Protein AF-0000000076602111 (afdb_homodimer)

Radius of gyration: 21.81 Å; Cα contacts (8 Å, |Δi|>4): 577; chains: 2; bounding box: 47×70×47 Å

Foldseek 3Di:
DDKDKDFDDLVCVVLAQVQLLVVLVVVCVVCVVVGPRDPTNQDSVNVVVQSPDPQKTKMFIDDVNHTFKIWIKGWDWDPPDPVDDTFIAIEIEDTTGHPVCPPVCVSVVRVVVSVVVCVVVPGPYYDYDDDPVPVVVVVVVVVVVDDDDDDDDDDDDDD/DDKDKDFDDLVCVVLAQVQLLVVLVVVCVVCVVVGPRDPTNQDSVNVVVQSPDPQKTKMFIDDVNHTFKIWIKGWDWDPPDPVDDTFIAIEIEDTTGHPVCPPVCVSVVRVVVSVVVCVVVPGPYYDYDDDPVPVVVVVVVVVVVDDDDDDDDDDDPDD

Nearest PDB structures (foldseek):
  4e0a-assembly1_B  TM=9.676E-01  e=5.147E-16  Halalkalibacterium halodurans C-125
  4f6a-assembly1_B  TM=9.603E-01  e=5.482E-16  Ha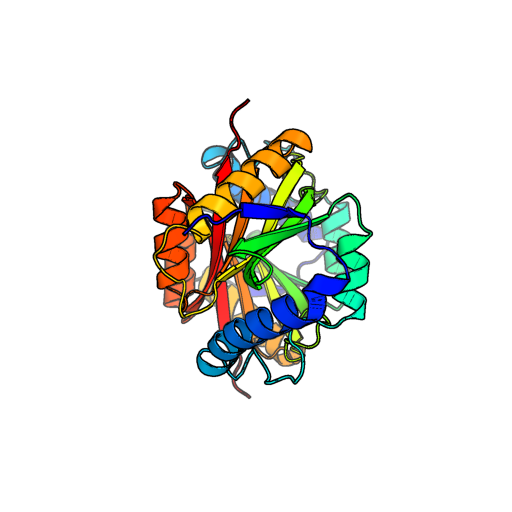lalkalibacterium halodurans C-125
  1qsm-assembly1_D  TM=8.180E-01  e=3.823E-08  Saccharomyces cerevisiae
  3mgd-assembly2_B  TM=7.256E-01  e=5.398E-09  Clostridium acetobutylicum
  8xj9-assembly1_A  TM=6.039E-01  e=3.163E-08  Arabidopsis thaliana

Sequence (318 aa):
MSITVKKAQPQDYSSISLIANEVHEKHVNALPHIFYTVKNALPKIYFEELIENPMCEILVAKEGEDVVGFAIIEIMESPPIPTYTYRKISFINNIAIKKEYSRKGIGDTLFKECTNWSKIHGASAIELNVWEFNQDAIAFYRKLGMEYASRKMYIPLADMSITVKKAQPQDYSSISLIANEVHEKHVNALPHIFYTVKNALPKIYFEELIENPMCEILVAKEGEDVVGFAIIEIMESPPIPTYTYRKISFINNIAIKKEYSRKGIGDTLFKECTNWSKIHGASAIELNVWEFNQDAIAFYRKLGMEYASRKMYIPLAD

Solvent-accessible surface area (backbone atoms only — not comparable to full-atom values): 17403 Å² total; per-residue (Å²): 135,72,75,46,77,42,76,61,51,83,85,46,45,68,53,52,34,53,48,42,36,56,56,46,49,53,47,25,71,75,37,58,88,50,24,46,91,61,96,59,64,53,47,65,70,57,52,53,49,40,71,68,31,88,57,34,46,42,39,28,32,21,53,82,89,42,67,46,28,39,33,34,37,30,64,44,64,48,70,96,44,86,50,41,45,84,41,44,29,21,38,44,79,44,74,49,58,35,75,95,54,56,92,66,55,54,68,57,53,52,50,50,51,50,49,52,52,29,54,77,70,60,25,50,27,40,35,36,72,44,52,59,86,44,54,66,58,55,52,52,42,44,72,74,62,36,41,80,49,27,34,33,34,33,38,75,45,76,132,136,71,74,47,77,41,75,61,50,82,85,46,45,68,55,51,33,54,50,41,36,56,56,46,49,54,46,24,71,74,37,59,88,50,23,44,92,62,97,60,64,51,47,66,69,58,52,52,50,40,70,69,32,88,54,34,45,42,38,28,32,21,53,82,88,42,66,46,28,38,33,35,38,31,63,44,64,47,70,95,43,87,51,42,45,84,41,44,29,22,38,45,78,43,75,47,58,34,77,95,53,57,94,65,56,54,66,59,52,53,50,51,50,52,50,51,53,30,52,76,71,62,25,50,25,41,35,35,73,44,52,58,85,43,53,66,60,54,53,52,44,43,72,73,63,36,40,80,49,28,32,34,35,34,37,75,45,76,132

Organism: NCBI:txid33932

pLDDT: mean 93.71, std 6.25, range [57.19, 98.69]

Structure (mmCIF, N/CA/C/O backbone):
data_AF-0000000076602111-model_v1
#
loop_
_entity.id
_entity.type
_entity.pdbx_description
1 polymer 'N-acetyltransferase domain-containing protein'
#
loop_
_atom_site.group_PDB
_atom_site.id
_atom_site.type_symbol
_atom_site.label_atom_id
_atom_site.label_alt_id
_atom_site.label_comp_id
_atom_site.label_asym_id
_atom_site.label_entity_id
_atom_site.label_seq_id
_atom_site.pdbx_PDB_ins_code
_atom_site.Cartn_x
_atom_site.Cartn_y
_atom_site.Cartn_z
_atom_site.occupancy
_atom_site.B_iso_or_equiv
_atom_site.auth_seq_id
_atom_site.auth_comp_id
_atom_site.auth_asym_id
_atom_site.auth_atom_id
_atom_site.pdbx_PDB_model_num
ATOM 1 N N . MET A 1 1 ? 3.936 37.719 5.441 1 65.25 1 MET A N 1
ATOM 2 C CA . MET A 1 1 ? 3.607 37 6.668 1 65.25 1 MET A CA 1
ATOM 3 C C . MET A 1 1 ? 4.484 35.75 6.828 1 65.25 1 MET A C 1
ATOM 5 O O . MET A 1 1 ? 4.863 35.125 5.836 1 65.25 1 MET A O 1
ATOM 9 N N . SER A 1 2 ? 5.137 35.625 8.039 1 88 2 SER A N 1
ATOM 10 C CA . SER A 1 2 ? 6.254 34.688 8.141 1 88 2 SER A CA 1
ATOM 11 C C . SER A 1 2 ? 5.801 33.344 8.672 1 88 2 SER A C 1
ATOM 13 O O . SER A 1 2 ? 5.191 33.25 9.742 1 88 2 SER A O 1
ATOM 15 N N . ILE A 1 3 ? 5.801 32.312 7.906 1 93.06 3 ILE A N 1
ATOM 16 C CA . ILE A 1 3 ? 5.457 30.953 8.305 1 93.06 3 ILE A CA 1
ATOM 17 C C . ILE A 1 3 ? 6.684 30.266 8.891 1 93.06 3 ILE A C 1
ATOM 19 O O . ILE A 1 3 ? 7.781 30.344 8.336 1 93.06 3 ILE A O 1
ATOM 23 N N . THR A 1 4 ? 6.488 29.703 10.109 1 95.5 4 THR A N 1
ATOM 24 C CA . THR A 1 4 ? 7.547 28.922 10.727 1 95.5 4 THR A CA 1
ATOM 25 C C . THR A 1 4 ? 7.09 27.469 10.945 1 95.5 4 THR A C 1
ATOM 27 O O . THR A 1 4 ? 5.926 27.234 11.258 1 95.5 4 THR A O 1
ATOM 30 N N . VAL A 1 5 ? 8 26.531 10.766 1 97.38 5 VAL A N 1
ATOM 31 C CA . VAL A 1 5 ? 7.691 25.125 11 1 97.38 5 VAL A CA 1
ATOM 32 C C . VAL A 1 5 ? 8.398 24.641 12.266 1 97.38 5 VAL A C 1
ATOM 34 O O . VAL A 1 5 ? 9.594 24.875 12.445 1 97.38 5 VAL A O 1
ATOM 37 N N . LYS A 1 6 ? 7.637 24.047 13.164 1 96.94 6 LYS A N 1
ATOM 38 C CA . LYS A 1 6 ? 8.148 23.547 14.438 1 96.94 6 LYS A CA 1
ATOM 39 C C . LYS A 1 6 ? 7.551 22.188 14.766 1 96.94 6 LYS A C 1
ATOM 41 O O . LYS A 1 6 ? 6.605 21.734 14.109 1 96.94 6 LYS A O 1
ATOM 46 N N . LYS A 1 7 ? 8.195 21.562 15.773 1 97.5 7 LYS A N 1
ATOM 47 C CA . LYS A 1 7 ? 7.59 20.359 16.328 1 97.5 7 LYS A CA 1
ATOM 48 C C . LYS A 1 7 ? 6.281 20.672 17.047 1 97.5 7 LYS A C 1
ATOM 50 O O . LYS A 1 7 ? 6.191 21.656 17.781 1 97.5 7 LYS A O 1
ATOM 55 N N . ALA A 1 8 ? 5.312 19.828 16.812 1 98.12 8 ALA A N 1
ATOM 56 C CA . ALA A 1 8 ? 4.023 20.047 17.469 1 98.12 8 ALA A CA 1
ATOM 57 C C . ALA A 1 8 ? 4.145 19.891 18.969 1 98.12 8 ALA A C 1
ATOM 59 O O . ALA A 1 8 ? 4.922 19.062 19.469 1 98.12 8 ALA A O 1
ATOM 60 N N . GLN A 1 9 ? 3.363 20.641 19.672 1 96.69 9 GLN A N 1
ATOM 61 C CA . GLN A 1 9 ? 3.191 20.547 21.125 1 96.69 9 GLN A CA 1
ATOM 62 C C . GLN A 1 9 ? 1.77 20.109 21.484 1 96.69 9 GLN A C 1
ATOM 64 O O . GLN A 1 9 ? 0.857 20.234 20.656 1 96.69 9 GLN A O 1
ATOM 69 N N . PRO A 1 10 ? 1.608 19.609 22.688 1 96.62 10 PRO A N 1
ATOM 70 C CA . PRO A 1 10 ? 0.275 19.156 23.078 1 96.62 10 PRO A CA 1
ATOM 71 C C . PRO A 1 10 ? -0.8 20.219 22.891 1 96.62 10 PRO A C 1
ATOM 73 O O . PRO A 1 10 ? -1.937 19.906 22.531 1 96.62 10 PRO A O 1
ATOM 76 N N . GLN A 1 11 ? -0.454 21.422 23 1 96.19 11 GLN A N 1
ATOM 77 C CA . GLN A 1 11 ? -1.425 22.5 22.922 1 96.19 11 GLN A CA 1
ATOM 78 C C . GLN A 1 11 ? -1.854 22.75 21.469 1 96.19 11 GLN A C 1
ATOM 80 O O . GLN A 1 11 ? -2.828 23.469 21.234 1 96.19 11 GLN A O 1
ATOM 85 N N . ASP A 1 12 ? -1.138 22.188 20.562 1 97.56 12 ASP A N 1
ATOM 86 C CA . ASP A 1 12 ? -1.456 22.391 19.141 1 97.56 12 ASP A CA 1
ATOM 87 C C . ASP A 1 12 ? -2.562 21.438 18.688 1 97.56 12 ASP A C 1
ATOM 89 O O . ASP A 1 12 ? -3.064 21.547 17.578 1 97.56 12 ASP A O 1
ATOM 93 N N . TYR A 1 13 ? -3 20.531 19.516 1 97.69 13 TYR A N 1
ATOM 94 C CA . TYR A 1 13 ? -3.865 19.422 19.141 1 97.69 13 TYR A CA 1
ATOM 95 C C . TYR A 1 13 ? -5.172 19.938 18.531 1 97.69 13 TYR A C 1
ATOM 97 O O . TYR A 1 13 ? -5.59 19.469 17.469 1 97.69 13 TYR A O 1
ATOM 105 N N . SER A 1 14 ? -5.77 20.812 19.188 1 97.19 14 SER A N 1
ATOM 106 C CA . SER A 1 14 ? -7.082 21.266 18.75 1 97.19 14 SER A CA 1
ATOM 107 C C . SER A 1 14 ? -7.027 21.797 17.312 1 97.19 14 SER A C 1
ATOM 109 O O . SER A 1 14 ? -7.898 21.484 16.5 1 97.19 14 SER A O 1
ATOM 111 N N . SER A 1 15 ? -6.031 22.594 17.016 1 96.94 15 SER A N 1
ATOM 112 C CA . SER A 1 15 ? -5.875 23.156 15.68 1 96.94 15 SER A CA 1
ATOM 113 C C . SER A 1 15 ? -5.547 22.062 14.664 1 96.94 15 SER A C 1
ATOM 115 O O . SER A 1 15 ? -6.094 22.047 13.562 1 96.94 15 SER A O 1
ATOM 117 N N . ILE A 1 16 ? -4.688 21.156 15.039 1 97.44 16 ILE A N 1
ATOM 118 C CA . ILE A 1 16 ? -4.297 20.062 14.156 1 97.44 16 ILE A CA 1
ATOM 119 C C . ILE A 1 16 ? -5.512 19.188 13.852 1 97.44 16 ILE A C 1
ATOM 121 O O . ILE A 1 16 ? -5.734 18.797 12.695 1 97.44 16 ILE A O 1
ATOM 125 N N . SER A 1 17 ? -6.246 18.906 14.898 1 96.38 17 SER A N 1
ATOM 126 C CA . SER A 1 17 ? -7.43 18.062 14.758 1 96.38 17 SER A CA 1
ATOM 127 C C . SER A 1 17 ? -8.438 18.688 13.797 1 96.38 17 SER A C 1
ATOM 129 O O . SER A 1 17 ? -9.062 17.984 13 1 96.38 17 SER A O 1
ATOM 131 N N . LEU A 1 18 ? -8.617 19.953 13.867 1 95.38 18 LEU A N 1
ATOM 132 C CA . LEU A 1 18 ? -9.531 20.656 12.984 1 95.38 18 LEU A CA 1
ATOM 133 C C . LEU A 1 18 ? -9.102 20.516 11.523 1 95.38 18 LEU A C 1
ATOM 135 O O . LEU A 1 18 ? -9.922 20.25 10.648 1 95.38 18 LEU A O 1
ATOM 139 N N . ILE A 1 19 ? -7.855 20.703 11.289 1 96.12 19 ILE A N 1
ATOM 140 C CA . ILE A 1 19 ? -7.328 20.594 9.938 1 96.12 19 ILE A CA 1
ATOM 141 C C . ILE A 1 19 ? -7.461 19.156 9.445 1 96.12 19 ILE A C 1
ATOM 143 O O . ILE A 1 19 ? -7.84 18.906 8.305 1 96.12 19 ILE A O 1
ATOM 147 N N . ALA A 1 20 ? -7.141 18.188 10.32 1 95.38 20 ALA A N 1
ATOM 148 C CA . ALA A 1 20 ? -7.262 16.781 9.992 1 95.38 20 ALA A CA 1
ATOM 149 C C . ALA A 1 20 ? -8.688 16.422 9.594 1 95.38 20 ALA A C 1
ATOM 151 O O . ALA A 1 20 ? -8.906 15.656 8.648 1 95.38 20 ALA A O 1
ATOM 152 N N . ASN A 1 21 ? -9.617 16.984 10.297 1 94.62 21 ASN A N 1
ATOM 153 C CA . ASN A 1 21 ? -11.023 16.75 9.984 1 94.62 21 ASN A CA 1
ATOM 154 C C . ASN A 1 21 ? -11.398 17.297 8.609 1 94.62 21 ASN A C 1
ATOM 156 O O . ASN A 1 21 ? -12.188 16.688 7.887 1 94.62 21 ASN A O 1
ATOM 160 N N . GLU A 1 22 ? -10.859 18.406 8.297 1 92.25 22 GLU A N 1
ATOM 161 C CA . GLU A 1 22 ? -11.117 18.984 6.984 1 92.25 22 GLU A CA 1
ATOM 162 C C . GLU A 1 22 ? -10.633 18.062 5.867 1 92.25 22 GLU A C 1
ATOM 164 O O . GLU A 1 22 ? -11.336 17.844 4.883 1 92.25 22 GLU A O 1
ATOM 169 N N . VAL A 1 23 ? -9.461 17.516 6.016 1 90.94 23 VAL A N 1
ATOM 170 C CA . VAL A 1 23 ? -8.875 16.609 5.027 1 90.94 23 VAL A CA 1
ATOM 171 C C . VAL A 1 23 ? -9.703 15.336 4.938 1 90.94 23 VAL A C 1
ATOM 173 O O . VAL A 1 23 ? -9.984 14.852 3.84 1 90.94 23 VAL A O 1
ATOM 176 N N . HIS A 1 24 ? -10.062 14.844 6.09 1 92.75 24 HIS A N 1
ATOM 177 C CA . HIS A 1 24 ? -10.828 13.609 6.141 1 92.75 24 HIS A CA 1
ATOM 178 C C . HIS A 1 24 ? -12.172 13.758 5.438 1 92.75 24 HIS A C 1
ATOM 180 O O . HIS A 1 24 ? -12.641 12.828 4.777 1 92.75 24 HIS A O 1
ATOM 186 N N . GLU A 1 25 ? -12.742 14.883 5.582 1 91.88 25 GLU A N 1
ATOM 187 C CA . GLU A 1 25 ? -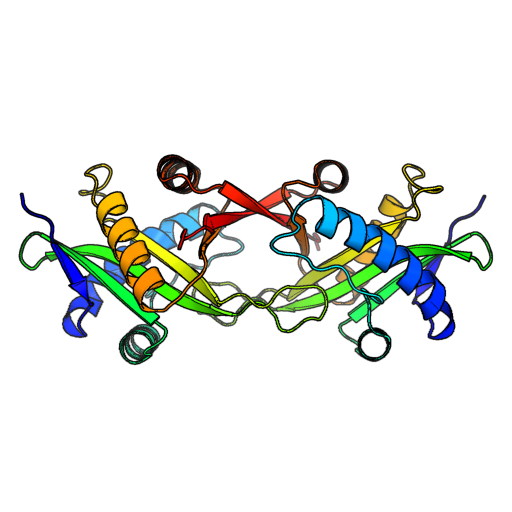14.023 15.141 4.918 1 91.88 25 GLU A CA 1
ATOM 188 C C . GLU A 1 25 ? -13.898 15 3.404 1 91.88 25 GLU A C 1
ATOM 190 O O . GLU A 1 25 ? -14.82 14.523 2.742 1 91.88 25 GLU A O 1
ATOM 195 N N . LYS A 1 26 ? -12.836 15.383 2.879 1 90.75 26 LYS A N 1
ATOM 196 C CA . LYS A 1 26 ? -12.594 15.219 1.448 1 90.75 26 LYS A CA 1
ATOM 197 C C . LYS A 1 26 ? -12.562 13.742 1.061 1 90.75 26 LYS A C 1
ATOM 199 O O . LYS A 1 26 ? -13.078 13.359 0.008 1 90.75 26 LYS A O 1
ATOM 204 N N . HIS A 1 27 ? -11.953 12.945 1.886 1 91.25 27 HIS A N 1
ATOM 205 C CA . HIS A 1 27 ? -11.898 11.508 1.652 1 91.25 27 HIS A CA 1
ATOM 206 C C . HIS A 1 27 ? -13.289 10.883 1.713 1 91.25 27 HIS A C 1
ATOM 208 O O . HIS A 1 27 ? -13.648 10.078 0.856 1 91.25 27 HIS A O 1
ATOM 214 N N . VAL A 1 28 ? -14.047 11.297 2.701 1 90.94 28 VAL A N 1
ATOM 215 C CA . VAL A 1 28 ? -15.398 10.781 2.881 1 90.94 28 VAL A CA 1
ATOM 216 C C . VAL A 1 28 ? -16.25 11.125 1.658 1 90.94 28 VAL A C 1
ATOM 218 O O . VAL A 1 28 ? -16.984 10.273 1.15 1 90.94 28 VAL A O 1
ATOM 221 N N . ASN A 1 29 ? -16.109 12.344 1.239 1 92.12 29 ASN A N 1
ATOM 222 C CA . ASN A 1 29 ? -16.891 12.789 0.091 1 92.12 29 ASN A CA 1
ATOM 223 C C . ASN A 1 29 ? -16.5 12.031 -1.176 1 92.12 29 ASN A C 1
ATOM 225 O O . ASN A 1 29 ? -17.375 11.695 -1.986 1 92.12 29 ASN A O 1
ATOM 229 N N . ALA A 1 30 ? -15.328 11.727 -1.339 1 90.19 30 ALA A N 1
ATOM 230 C CA . ALA A 1 30 ? -14.836 11.086 -2.551 1 90.19 30 ALA A CA 1
ATOM 231 C C . ALA A 1 30 ? -15.109 9.578 -2.521 1 90.19 30 ALA A C 1
ATOM 233 O O . ALA A 1 30 ? -15.43 8.984 -3.549 1 90.19 30 ALA A O 1
ATOM 234 N N . LEU A 1 31 ? -14.922 8.945 -1.337 1 88.62 31 LEU A N 1
ATOM 235 C CA . LEU A 1 31 ? -15.047 7.5 -1.189 1 88.62 31 LEU A CA 1
ATOM 236 C C . LEU A 1 31 ? -15.867 7.145 0.044 1 88.62 31 LEU A C 1
ATOM 238 O O . LEU A 1 31 ? -15.352 6.543 0.988 1 88.62 31 LEU A O 1
ATOM 242 N N . PRO A 1 32 ? -17.109 7.336 -0.027 1 86.38 32 PRO A N 1
ATOM 243 C CA . PRO A 1 32 ? -17.969 7.148 1.153 1 86.38 32 PRO A CA 1
ATOM 244 C C . PRO A 1 32 ? -18.094 5.684 1.561 1 86.38 32 PRO A C 1
ATOM 246 O O . PRO A 1 32 ? -18.484 5.387 2.693 1 86.38 32 PRO A O 1
ATOM 249 N N . HIS A 1 33 ? -17.75 4.77 0.697 1 83.12 33 HIS A N 1
ATOM 250 C CA . HIS A 1 33 ? -17.859 3.355 1.036 1 83.12 33 HIS A CA 1
ATOM 251 C C . HIS A 1 33 ? -16.625 2.871 1.773 1 83.12 33 HIS A C 1
ATOM 253 O O . HIS A 1 33 ? -16.609 1.774 2.34 1 83.12 33 HIS A O 1
ATOM 259 N N . ILE A 1 34 ? -15.633 3.682 1.776 1 83.88 34 ILE A N 1
ATOM 260 C CA . ILE A 1 34 ? -14.375 3.328 2.428 1 83.88 34 ILE A CA 1
ATOM 261 C C . ILE A 1 34 ? -14.211 4.148 3.703 1 83.88 34 ILE A C 1
ATOM 263 O O . ILE A 1 34 ? -13.766 3.629 4.73 1 83.88 34 ILE A O 1
ATOM 267 N N . PHE A 1 35 ? -14.547 5.461 3.572 1 86.56 35 PHE A N 1
ATOM 268 C CA . PHE A 1 35 ? -14.328 6.387 4.676 1 86.56 35 PHE A CA 1
ATOM 269 C C . PHE A 1 35 ? -15.656 6.789 5.312 1 86.56 35 PHE A C 1
ATOM 271 O O . PHE A 1 35 ? -16.625 7.102 4.613 1 86.56 35 PHE A O 1
ATOM 278 N N . TYR A 1 36 ? -15.633 6.816 6.641 1 85.44 36 TYR A N 1
ATOM 279 C CA . TYR A 1 36 ? -16.828 7.215 7.383 1 85.44 36 TYR A CA 1
ATOM 280 C C . TYR A 1 36 ? -16.625 8.562 8.062 1 85.44 36 TYR A C 1
ATOM 282 O O . TYR A 1 36 ? -15.508 8.883 8.484 1 85.44 36 TYR A O 1
ATOM 290 N N . THR A 1 37 ? -17.734 9.25 8.078 1 86.44 37 THR A N 1
ATOM 291 C CA . THR A 1 37 ? -17.688 10.516 8.82 1 86.44 37 THR A CA 1
ATOM 292 C C . THR A 1 37 ? -17.453 10.266 10.305 1 86.44 37 THR A C 1
ATOM 294 O O . THR A 1 37 ? -18.094 9.391 10.898 1 86.44 37 THR A O 1
ATOM 297 N N . VAL A 1 38 ? -16.516 10.953 10.773 1 87.94 38 VAL A N 1
ATOM 298 C CA . VAL A 1 38 ? -16.219 10.852 12.203 1 87.94 38 VAL A CA 1
ATOM 299 C C . VAL A 1 38 ? -16.125 12.25 12.812 1 87.94 38 VAL A C 1
ATOM 301 O O . VAL A 1 38 ? -15.922 13.227 12.094 1 87.94 38 VAL A O 1
ATOM 304 N N . LYS A 1 39 ? -16.297 12.242 14.117 1 87.56 39 LYS A N 1
ATOM 305 C CA . LYS A 1 39 ? -16.172 13.508 14.828 1 87.56 39 LYS A CA 1
ATOM 306 C C . LYS A 1 39 ? -14.727 13.969 14.883 1 87.56 39 LYS A C 1
ATOM 308 O O . LYS A 1 39 ? -14.438 15.164 14.781 1 87.56 39 LYS A O 1
ATOM 313 N N . ASN A 1 40 ? -13.883 12.977 15 1 91.56 40 ASN A N 1
ATOM 314 C CA . ASN A 1 40 ? -12.461 13.258 15.141 1 91.56 40 ASN A CA 1
ATOM 315 C C . ASN A 1 40 ? -11.617 12.32 14.273 1 91.56 40 ASN A C 1
ATOM 317 O O . ASN A 1 40 ? -11.492 11.133 14.586 1 91.56 40 ASN A O 1
ATOM 321 N N . ALA A 1 41 ? -10.977 12.922 13.273 1 91.75 41 ALA A N 1
ATOM 322 C CA . ALA A 1 41 ? -10.188 12.141 12.336 1 91.75 41 ALA A CA 1
ATOM 323 C C . ALA A 1 41 ? -8.805 11.828 12.906 1 91.75 41 ALA A C 1
ATOM 325 O O . ALA A 1 41 ? -8.094 10.961 12.398 1 91.75 41 ALA A O 1
ATOM 326 N N . LEU A 1 42 ? -8.453 12.539 13.953 1 93.94 42 LEU A N 1
ATOM 327 C CA . LEU A 1 42 ? -7.207 12.336 14.68 1 93.94 42 LEU A CA 1
ATOM 328 C C . LEU A 1 42 ? -7.453 12.266 16.188 1 93.94 42 LEU A C 1
ATOM 330 O O . LEU A 1 42 ? -7.309 13.266 16.891 1 93.94 42 LEU A O 1
ATOM 334 N N . PRO A 1 43 ? -7.77 11.102 16.625 1 94.12 43 PRO A N 1
ATOM 335 C CA . PRO A 1 43 ? -8.062 10.969 18.047 1 94.12 43 PRO A CA 1
ATOM 336 C C . PRO A 1 43 ? -6.926 11.477 18.938 1 94.12 43 PRO A C 1
ATOM 338 O O . PRO A 1 43 ? -5.754 11.281 18.609 1 94.12 43 PRO A O 1
ATOM 341 N N . LYS A 1 44 ? -7.324 12.078 20.062 1 95 44 LYS A N 1
ATOM 342 C CA . LYS A 1 44 ? -6.352 12.703 20.953 1 95 44 LYS A CA 1
ATOM 343 C C . LYS A 1 44 ? -5.332 11.68 21.453 1 95 44 LYS A C 1
ATOM 345 O O . LYS A 1 44 ? -4.137 11.977 21.531 1 95 44 LYS A O 1
ATOM 350 N N . ILE A 1 45 ? -5.797 10.516 21.781 1 93.88 45 ILE A N 1
ATOM 351 C CA . ILE A 1 45 ? -4.91 9.477 22.297 1 93.88 45 ILE A CA 1
ATOM 352 C C . ILE A 1 45 ? -3.852 9.133 21.25 1 93.88 45 ILE A C 1
ATOM 354 O O . ILE A 1 45 ? -2.678 8.953 21.578 1 93.88 45 ILE A O 1
ATOM 358 N N . TYR A 1 46 ? -4.27 9.078 20.031 1 93.69 46 TYR A N 1
ATOM 359 C CA . TYR A 1 46 ? -3.338 8.797 18.953 1 93.69 46 TYR A CA 1
ATOM 360 C C . TYR A 1 46 ? -2.338 9.93 18.766 1 93.69 46 TYR A C 1
ATOM 362 O O . TYR A 1 46 ? -1.136 9.695 18.641 1 93.69 46 TYR A O 1
ATOM 370 N N . PHE A 1 47 ? -2.805 11.117 18.844 1 96.19 47 PHE A N 1
ATOM 371 C CA . PHE A 1 47 ? -1.954 12.305 18.766 1 96.19 47 PHE A CA 1
ATOM 372 C C . PHE A 1 47 ? -0.884 12.258 19.859 1 96.19 47 PHE A C 1
ATOM 374 O O . PHE A 1 47 ? 0.295 12.492 19.578 1 96.19 47 PHE A O 1
ATOM 381 N N . GLU A 1 48 ? -1.276 11.961 20.984 1 96.56 48 GLU A N 1
ATOM 382 C CA . GLU A 1 48 ? -0.359 11.906 22.125 1 96.56 48 GLU A CA 1
ATOM 383 C C . GLU A 1 48 ? 0.675 10.797 21.938 1 96.56 48 GLU A C 1
ATOM 385 O O . GLU A 1 48 ? 1.846 10.977 22.297 1 96.56 48 GLU A O 1
ATOM 390 N N . GLU A 1 49 ? 0.249 9.719 21.438 1 95.44 49 GLU A N 1
ATOM 391 C CA . GLU A 1 49 ? 1.176 8.625 21.141 1 95.44 49 GLU A CA 1
ATOM 392 C C . GLU A 1 49 ? 2.227 9.055 20.125 1 95.44 49 GLU A C 1
ATOM 394 O O . GLU A 1 49 ? 3.404 8.719 20.25 1 95.44 49 GLU A O 1
ATOM 399 N N . LEU A 1 50 ? 1.762 9.75 19.141 1 96.19 50 LEU A N 1
ATOM 400 C CA . LEU A 1 50 ? 2.666 10.203 18.094 1 96.19 50 LEU A CA 1
ATOM 401 C C . LEU A 1 50 ? 3.709 11.164 18.656 1 96.19 50 LEU A C 1
ATOM 403 O O . LEU A 1 50 ? 4.895 11.062 18.328 1 96.19 50 LEU A O 1
ATOM 407 N N . ILE A 1 51 ? 3.289 12.039 19.484 1 96.06 51 ILE A N 1
ATOM 408 C CA . ILE A 1 51 ? 4.168 13.062 20.047 1 96.06 51 ILE A CA 1
ATOM 409 C C . ILE A 1 51 ? 5.234 12.398 20.906 1 96.06 51 ILE A C 1
ATOM 411 O O . ILE A 1 51 ? 6.375 12.867 20.969 1 96.06 51 ILE A O 1
ATOM 415 N N . GLU A 1 52 ? 4.91 11.32 21.516 1 95.81 52 GLU A N 1
ATOM 416 C CA . GLU A 1 52 ? 5.801 10.656 22.469 1 95.81 52 GLU A CA 1
ATOM 417 C C . GLU A 1 52 ? 6.691 9.633 21.766 1 95.81 52 GLU A C 1
ATOM 419 O O . GLU A 1 52 ? 7.664 9.141 22.344 1 95.81 52 GLU A O 1
ATOM 424 N N . ASN A 1 53 ? 6.383 9.273 20.609 1 96.56 53 ASN A N 1
ATOM 425 C CA . ASN A 1 53 ? 7.121 8.266 19.859 1 96.56 53 ASN A CA 1
ATOM 426 C C . ASN A 1 53 ? 8.344 8.867 19.172 1 96.56 53 ASN A C 1
ATOM 428 O O . ASN A 1 53 ? 8.203 9.68 18.266 1 96.56 53 ASN A O 1
ATOM 432 N N . PRO A 1 54 ? 9.477 8.461 19.516 1 95.94 54 PRO A N 1
ATOM 433 C CA . PRO A 1 54 ? 10.688 9.055 18.922 1 95.94 54 PRO A CA 1
ATOM 434 C C . PRO A 1 54 ? 10.836 8.719 17.453 1 95.94 54 PRO A C 1
ATOM 436 O O . PRO A 1 54 ? 11.656 9.328 16.75 1 95.94 54 PRO A O 1
ATOM 439 N N . MET A 1 55 ? 10.07 7.797 16.938 1 97 55 MET A N 1
ATOM 440 C CA . MET A 1 55 ? 10.156 7.406 15.531 1 97 55 MET A CA 1
ATOM 441 C C . MET A 1 55 ? 9.094 8.125 14.703 1 97 55 MET A C 1
ATOM 443 O O . MET A 1 55 ? 8.898 7.809 13.523 1 97 55 MET A O 1
ATOM 447 N N . CYS A 1 56 ? 8.422 8.992 15.375 1 98 56 CYS A N 1
ATOM 448 C CA . CYS A 1 56 ? 7.41 9.82 14.734 1 98 56 CYS A CA 1
ATOM 449 C C . CYS A 1 56 ? 7.641 11.297 15.023 1 98 56 CYS A C 1
ATOM 451 O O . CYS A 1 56 ? 8.312 11.641 16 1 98 56 CYS A O 1
ATOM 453 N N . GLU A 1 57 ? 7.133 12.102 14.164 1 98.25 57 GLU A N 1
ATOM 454 C CA . GLU A 1 57 ? 7.152 13.547 14.383 1 98.25 57 GLU A CA 1
ATOM 455 C C . GLU A 1 57 ? 5.918 14.211 13.781 1 98.25 57 GLU A C 1
ATOM 457 O O . GLU A 1 57 ? 5.473 13.844 12.695 1 98.25 57 GLU A O 1
ATOM 462 N N . ILE A 1 58 ? 5.352 15.055 14.508 1 98.69 58 ILE A N 1
ATOM 463 C CA . ILE A 1 58 ? 4.352 15.969 13.977 1 98.69 58 ILE A CA 1
ATOM 464 C C . ILE A 1 58 ? 4.949 17.359 13.828 1 98.69 58 ILE A C 1
ATOM 466 O O . ILE A 1 58 ? 5.352 17.984 14.82 1 98.69 58 ILE A O 1
ATOM 470 N N . LEU A 1 59 ? 5.004 17.812 12.594 1 98.62 59 LEU A N 1
ATOM 471 C CA . LEU A 1 59 ? 5.461 19.156 12.297 1 98.62 59 LEU A CA 1
ATOM 472 C C . LEU A 1 59 ? 4.281 20.094 12.047 1 98.62 59 LEU A C 1
ATOM 474 O O . LEU A 1 59 ? 3.332 19.734 11.352 1 98.62 59 LEU A O 1
ATOM 478 N N . VAL A 1 60 ? 4.352 21.281 12.633 1 98.56 60 VAL A N 1
ATOM 479 C CA . VAL A 1 60 ? 3.277 22.25 12.438 1 98.56 60 VAL A CA 1
ATOM 480 C C . VAL A 1 60 ? 3.836 23.516 11.789 1 98.56 60 VAL A C 1
ATOM 482 O O . VAL A 1 60 ? 4.941 23.953 12.125 1 98.56 60 VAL A O 1
ATOM 485 N N . ALA A 1 61 ? 3.154 23.984 10.781 1 98.19 61 ALA A N 1
ATOM 486 C CA . ALA A 1 61 ? 3.377 25.312 10.227 1 98.19 61 ALA A CA 1
ATOM 487 C C . ALA A 1 61 ? 2.527 26.359 10.945 1 98.19 61 ALA A C 1
ATOM 489 O O . ALA A 1 61 ? 1.31 26.188 11.07 1 98.19 61 ALA A O 1
ATOM 490 N N . LYS A 1 62 ? 3.184 27.422 11.391 1 97.25 62 LYS A N 1
ATOM 491 C CA . LYS A 1 62 ? 2.473 28.422 12.18 1 97.25 62 LYS A CA 1
ATOM 492 C C . LYS A 1 62 ? 2.633 29.812 11.578 1 97.25 62 LYS A C 1
ATOM 494 O O . LYS A 1 62 ? 3.713 30.172 11.109 1 97.25 62 LYS A O 1
ATOM 499 N N . GLU A 1 63 ? 1.575 30.5 11.492 1 95.31 63 GLU A N 1
ATOM 500 C CA . GLU A 1 63 ? 1.559 31.953 11.344 1 95.31 63 GLU A CA 1
ATOM 501 C C . GLU A 1 63 ? 1.257 32.656 12.664 1 95.31 63 GLU A C 1
ATOM 503 O O . GLU A 1 63 ? 0.106 32.688 13.109 1 95.31 63 GLU A O 1
ATOM 508 N N . GLY A 1 64 ? 2.316 33.219 13.266 1 91.62 64 GLY A N 1
ATOM 509 C CA . GLY A 1 64 ? 2.143 33.625 14.656 1 91.62 64 GLY A CA 1
ATOM 510 C C . GLY A 1 64 ? 1.886 32.438 15.57 1 91.62 64 GLY A C 1
ATOM 511 O O . GLY A 1 64 ? 2.686 31.484 15.625 1 91.62 64 GLY A O 1
ATOM 512 N N . GLU A 1 65 ? 0.797 32.406 16.234 1 91.5 65 GLU A N 1
ATOM 513 C CA . GLU A 1 65 ? 0.462 31.312 17.141 1 91.5 65 GLU A CA 1
ATOM 514 C C . GLU A 1 65 ? -0.524 30.344 16.484 1 91.5 65 GLU A C 1
ATOM 516 O O . GLU A 1 65 ? -0.788 29.266 17.031 1 91.5 65 GLU A O 1
ATOM 521 N N . ASP A 1 66 ? -0.894 30.656 15.297 1 94.31 66 ASP A N 1
ATOM 522 C CA . ASP A 1 66 ? -1.935 29.875 14.648 1 94.31 66 ASP A CA 1
ATOM 523 C C . ASP A 1 66 ? -1.328 28.75 13.812 1 94.31 66 ASP A C 1
ATOM 525 O O . ASP A 1 66 ? -0.442 28.984 12.992 1 94.31 66 ASP A O 1
ATOM 529 N N . VAL A 1 67 ? -1.806 27.578 14.109 1 97.44 67 VAL A N 1
ATOM 530 C CA . VAL A 1 67 ? -1.418 26.453 13.266 1 97.44 67 VAL A CA 1
ATOM 531 C C . VAL A 1 67 ? -2.18 26.5 11.945 1 97.44 67 VAL A C 1
ATOM 533 O O . VAL A 1 67 ? -3.412 26.5 11.93 1 97.44 67 VAL A O 1
ATOM 536 N N . VAL A 1 68 ? -1.456 26.531 10.82 1 97.25 68 VAL A N 1
ATOM 537 C CA . VAL A 1 68 ? -2.111 26.688 9.523 1 97.25 68 VAL A CA 1
ATOM 538 C C . VAL A 1 68 ? -1.859 25.453 8.664 1 97.25 68 VAL A C 1
ATOM 540 O O . VAL A 1 68 ? -2.375 25.344 7.551 1 97.25 68 VAL A O 1
ATOM 543 N N . GLY A 1 69 ? -1.078 24.516 9.109 1 98.06 69 GLY A N 1
ATOM 544 C CA . GLY A 1 69 ? -0.785 23.25 8.461 1 98.06 69 GLY A CA 1
ATOM 545 C C . GLY A 1 69 ? 0.032 22.312 9.328 1 98.06 69 GLY A C 1
ATOM 546 O O . GLY A 1 69 ? 0.568 22.719 10.359 1 98.06 69 GLY A O 1
ATOM 547 N N . PHE A 1 70 ? 0.046 21.047 8.922 1 98.5 70 PHE A N 1
ATOM 548 C CA . PHE A 1 70 ? 0.849 20.094 9.672 1 98.5 70 PHE A CA 1
ATOM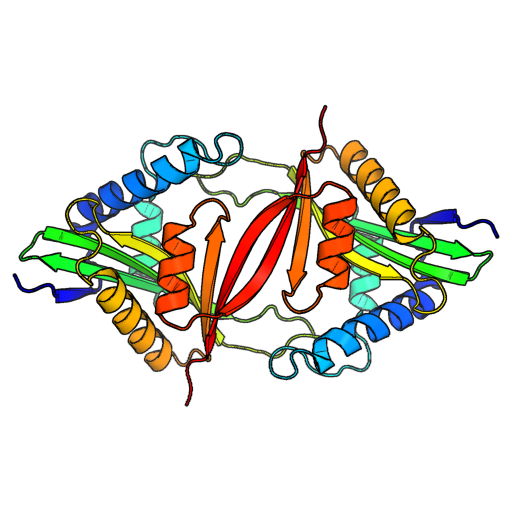 549 C C . PHE A 1 70 ? 1.248 18.906 8.797 1 98.5 70 PHE A C 1
ATOM 551 O O . PHE A 1 70 ? 0.722 18.734 7.695 1 98.5 70 PHE A O 1
ATOM 558 N N . ALA A 1 71 ? 2.232 18.188 9.234 1 98.56 71 ALA A N 1
ATOM 559 C CA . ALA A 1 71 ? 2.666 16.938 8.641 1 98.56 71 ALA A CA 1
ATOM 560 C C . ALA A 1 71 ? 2.955 15.883 9.719 1 98.56 71 ALA A C 1
ATOM 562 O O . ALA A 1 71 ? 3.5 16.203 10.773 1 98.56 71 ALA A O 1
ATOM 563 N N . ILE A 1 72 ? 2.52 14.711 9.461 1 98.44 72 ILE A N 1
ATOM 564 C CA . ILE A 1 72 ? 2.852 13.578 10.312 1 98.44 72 ILE A CA 1
ATOM 565 C C . ILE A 1 72 ? 3.773 12.617 9.562 1 98.44 72 ILE A C 1
ATOM 567 O O . ILE A 1 72 ? 3.441 12.164 8.469 1 98.44 72 ILE A O 1
ATOM 571 N N . ILE A 1 73 ? 4.883 12.367 10.172 1 98.56 73 ILE A N 1
ATOM 572 C CA . ILE A 1 73 ? 5.898 11.547 9.516 1 98.56 73 ILE A CA 1
ATOM 573 C C . ILE A 1 73 ? 6.438 10.516 10.508 1 98.56 73 ILE A C 1
ATOM 575 O O . ILE A 1 73 ? 6.508 10.781 11.711 1 98.56 73 ILE A O 1
ATOM 579 N N . GLU A 1 74 ? 6.75 9.375 10.023 1 98.38 74 GLU A N 1
ATOM 580 C CA . GLU A 1 74 ? 7.281 8.312 10.867 1 98.38 74 GLU A CA 1
ATOM 581 C C . GLU A 1 74 ? 8.359 7.512 10.141 1 98.38 74 GLU A C 1
ATOM 583 O O . GLU A 1 74 ? 8.398 7.484 8.914 1 98.38 74 GLU A O 1
ATOM 588 N N . ILE A 1 75 ? 9.25 6.922 10.922 1 98.06 75 ILE A N 1
ATOM 589 C CA . ILE A 1 75 ? 10.258 6.016 10.383 1 98.06 75 ILE A CA 1
ATOM 590 C C . ILE A 1 75 ? 9.695 4.598 10.32 1 98.06 75 ILE A C 1
ATOM 592 O O . ILE A 1 75 ? 9.062 4.129 11.266 1 98.06 75 ILE A O 1
ATOM 596 N N . MET A 1 76 ? 9.898 4.004 9.172 1 95.56 76 MET A N 1
ATOM 597 C CA . MET A 1 76 ? 9.5 2.615 8.969 1 95.56 76 MET A CA 1
ATOM 598 C C . MET A 1 76 ? 10.641 1.798 8.375 1 95.56 76 MET A C 1
ATOM 600 O O . MET A 1 76 ? 11.609 2.359 7.859 1 95.56 76 MET A O 1
ATOM 604 N N . GLU A 1 77 ? 10.508 0.556 8.547 1 91.62 77 GLU A N 1
ATOM 605 C CA . GLU A 1 77 ? 11.453 -0.375 7.934 1 91.62 77 GLU A CA 1
ATOM 606 C C . GLU A 1 77 ? 10.766 -1.251 6.887 1 91.62 77 GLU A C 1
ATOM 608 O O . GLU A 1 77 ? 9.562 -1.499 6.973 1 91.62 77 GLU A O 1
ATOM 613 N N . SER A 1 78 ? 11.57 -1.574 5.875 1 85.88 78 SER A N 1
ATOM 614 C CA . SER A 1 78 ? 11.039 -2.525 4.902 1 85.88 78 SER A CA 1
ATOM 615 C C . SER A 1 78 ? 10.656 -3.842 5.566 1 85.88 78 SER A C 1
ATOM 617 O O . SER A 1 78 ? 11.219 -4.207 6.602 1 85.88 78 SER A O 1
ATOM 619 N N . PRO A 1 79 ? 9.547 -4.527 4.941 1 79.88 79 PRO A N 1
ATOM 620 C CA . PRO A 1 79 ? 9.203 -5.832 5.52 1 79.88 79 PRO A CA 1
ATOM 621 C C . PRO A 1 79 ? 10.391 -6.785 5.559 1 79.88 79 PRO A C 1
ATOM 623 O O . PRO A 1 79 ? 11.219 -6.793 4.641 1 79.88 79 PRO A O 1
ATOM 626 N N . PRO A 1 80 ? 10.406 -7.516 6.609 1 79 80 PRO A N 1
ATOM 627 C CA . PRO A 1 80 ? 11.523 -8.453 6.754 1 79 80 PRO A CA 1
ATOM 628 C C . PRO A 1 80 ? 11.344 -9.719 5.918 1 79 80 PRO A C 1
ATOM 630 O O . PRO A 1 80 ? 11.203 -10.812 6.469 1 79 80 PRO A O 1
ATOM 633 N N . ILE A 1 81 ? 11.305 -9.547 4.641 1 77.56 81 ILE A N 1
ATOM 634 C CA . ILE A 1 81 ? 11.188 -10.695 3.744 1 77.56 81 ILE A CA 1
ATOM 635 C C . ILE A 1 81 ? 12.445 -10.812 2.887 1 77.56 81 ILE A C 1
ATOM 637 O O . ILE A 1 81 ? 13.078 -9.805 2.555 1 77.56 81 ILE A O 1
ATOM 641 N N . PRO A 1 82 ? 12.789 -11.984 2.549 1 75.94 82 PRO A N 1
ATOM 642 C CA . PRO A 1 82 ? 14.07 -12.25 1.893 1 75.94 82 PRO A CA 1
ATOM 643 C C . PRO A 1 82 ? 14.203 -11.531 0.551 1 75.94 82 PRO A C 1
ATOM 645 O O . PRO A 1 82 ? 15.32 -11.242 0.113 1 75.94 82 PRO A O 1
ATOM 648 N N . THR A 1 83 ? 13.156 -11.18 -0.075 1 81 83 THR A N 1
ATOM 649 C CA . THR A 1 83 ? 13.203 -10.648 -1.433 1 81 83 THR A CA 1
ATOM 650 C C . THR A 1 83 ? 13.406 -9.133 -1.415 1 81 83 THR A C 1
ATOM 652 O O . THR A 1 83 ? 13.656 -8.523 -2.457 1 81 83 THR A O 1
ATOM 655 N N . TYR A 1 84 ? 13.312 -8.547 -0.221 1 81.19 84 TYR A N 1
ATOM 656 C CA . TYR A 1 84 ? 13.461 -7.098 -0.115 1 81.19 84 TYR A CA 1
ATOM 657 C C . TYR A 1 84 ? 14.789 -6.73 0.541 1 81.19 84 TYR A C 1
ATOM 659 O O . TYR A 1 84 ? 15.219 -7.387 1.494 1 81.19 84 TYR A O 1
ATOM 667 N N . THR A 1 85 ? 15.344 -5.73 0.037 1 81.88 85 THR A N 1
ATOM 668 C CA . THR A 1 85 ? 16.453 -5.113 0.746 1 81.88 85 THR A CA 1
ATOM 669 C C . THR A 1 85 ? 15.969 -4.371 1.986 1 81.88 85 THR A C 1
ATOM 671 O O . THR A 1 85 ? 14.914 -3.729 1.956 1 81.88 85 THR A O 1
ATOM 674 N N . TYR A 1 86 ? 16.719 -4.562 3.016 1 85.94 86 TYR A N 1
ATOM 675 C CA . TYR A 1 86 ? 16.391 -3.775 4.195 1 85.94 86 TYR A CA 1
ATOM 676 C C . TYR A 1 86 ? 16.516 -2.283 3.908 1 85.94 86 TYR A C 1
ATOM 678 O O . TYR A 1 86 ? 17.516 -1.832 3.363 1 85.94 86 TYR A O 1
ATOM 686 N N . ARG A 1 87 ? 15.57 -1.623 4.184 1 88.75 87 ARG A N 1
ATOM 687 C CA . ARG A 1 87 ? 15.57 -0.171 4.039 1 88.75 87 ARG A CA 1
ATOM 688 C C . ARG A 1 87 ? 14.875 0.494 5.219 1 88.75 87 ARG A C 1
ATOM 690 O O . ARG A 1 87 ? 13.859 -0.005 5.711 1 88.75 87 ARG A O 1
ATOM 697 N N . LYS A 1 88 ? 15.523 1.526 5.711 1 94.5 88 LYS A N 1
ATOM 698 C CA . LYS A 1 88 ? 14.867 2.475 6.605 1 94.5 88 LYS A CA 1
ATOM 699 C C . LYS A 1 88 ? 14.289 3.652 5.828 1 94.5 88 LYS A C 1
ATOM 701 O O . LYS A 1 88 ? 15.016 4.367 5.141 1 94.5 88 LYS A O 1
ATOM 706 N N . ILE A 1 89 ? 12.969 3.795 5.934 1 96.44 89 ILE A N 1
ATOM 707 C CA . ILE A 1 89 ? 12.336 4.848 5.145 1 96.44 89 ILE A CA 1
ATOM 708 C C . ILE A 1 89 ? 11.523 5.754 6.062 1 96.44 89 ILE A C 1
ATOM 710 O O . ILE A 1 89 ? 11.188 5.375 7.184 1 96.44 89 ILE A O 1
ATOM 714 N N . SER A 1 90 ? 11.305 6.945 5.625 1 98.19 90 SER A N 1
ATOM 715 C CA . SER A 1 90 ? 10.336 7.84 6.25 1 98.19 90 SER A CA 1
ATOM 716 C C . SER A 1 90 ? 9 7.816 5.504 1 98.19 90 SER A C 1
ATOM 718 O O . SER A 1 90 ? 8.969 7.953 4.281 1 98.19 90 SER A O 1
ATOM 720 N N . PHE A 1 91 ? 7.988 7.605 6.27 1 98.5 91 PHE A N 1
ATOM 721 C CA . PHE A 1 91 ? 6.656 7.574 5.68 1 98.5 91 PHE A CA 1
ATOM 722 C C . PHE A 1 91 ? 5.828 8.766 6.152 1 98.5 91 PHE A C 1
ATOM 724 O O . PHE A 1 91 ? 5.629 8.953 7.352 1 98.5 91 PHE A O 1
ATOM 731 N N . ILE A 1 92 ? 5.379 9.586 5.176 1 98.38 92 ILE A N 1
ATOM 732 C CA . ILE A 1 92 ? 4.504 10.703 5.504 1 98.38 92 ILE A CA 1
ATOM 733 C C . ILE A 1 92 ? 3.049 10.242 5.504 1 98.38 92 ILE A C 1
ATOM 735 O O . ILE A 1 92 ? 2.502 9.883 4.461 1 98.38 92 ILE A O 1
ATOM 739 N N . ASN A 1 93 ? 2.465 10.305 6.633 1 95.75 93 ASN A N 1
ATOM 740 C CA . ASN A 1 93 ? 1.081 9.875 6.805 1 95.75 93 ASN A CA 1
ATOM 741 C C . ASN A 1 93 ? 0.101 10.969 6.375 1 95.75 93 ASN A C 1
ATOM 743 O O . ASN A 1 93 ? -0.987 10.664 5.879 1 95.75 93 ASN A O 1
ATOM 747 N N . ASN A 1 94 ? 0.497 12.141 6.664 1 94.31 94 ASN A N 1
ATOM 748 C CA . ASN A 1 94 ? -0.372 13.281 6.402 1 94.31 94 ASN A CA 1
ATOM 749 C C . ASN A 1 94 ? 0.435 14.547 6.113 1 94.31 94 ASN A C 1
ATOM 751 O O . ASN A 1 94 ? 1.472 14.781 6.734 1 94.31 94 ASN A O 1
ATOM 755 N N . ILE A 1 95 ? 0.037 15.305 5.23 1 96.62 95 ILE A N 1
ATOM 756 C CA . ILE A 1 95 ? 0.358 16.719 5.051 1 96.62 95 ILE A CA 1
ATOM 757 C C . ILE A 1 95 ? -0.913 17.5 4.73 1 96.62 95 ILE A C 1
ATOM 759 O O . ILE A 1 95 ? -1.627 17.172 3.779 1 96.62 95 ILE A O 1
ATOM 763 N N . ALA A 1 96 ? -1.181 18.406 5.539 1 96.81 96 ALA A N 1
ATOM 764 C CA . ALA A 1 96 ? -2.426 19.156 5.367 1 96.81 96 ALA A CA 1
ATOM 765 C C . ALA A 1 96 ? -2.229 20.641 5.676 1 96.81 96 ALA A C 1
ATOM 767 O O . ALA A 1 96 ? -1.504 20.984 6.605 1 96.81 96 ALA A O 1
ATOM 768 N N . ILE A 1 97 ? -2.811 21.406 4.859 1 95.88 97 ILE A N 1
ATOM 769 C CA . ILE A 1 97 ? -2.793 22.859 5.004 1 95.88 97 ILE A CA 1
ATOM 770 C C . ILE A 1 97 ? -4.223 23.391 5.066 1 95.88 97 ILE A C 1
ATOM 772 O O . ILE A 1 97 ? -5.09 22.938 4.305 1 95.88 97 ILE A O 1
ATOM 776 N N . LYS A 1 98 ? -4.414 24.312 5.93 1 93.94 98 LYS A N 1
ATOM 777 C CA . LYS A 1 98 ? -5.715 24.969 5.934 1 93.94 98 LYS A CA 1
ATOM 778 C C . LYS A 1 98 ? -6.055 25.516 4.547 1 93.94 98 LYS A C 1
ATOM 780 O O . LYS A 1 98 ? -5.195 26.078 3.867 1 93.94 98 LYS A O 1
ATOM 785 N N . LYS A 1 99 ? -7.281 25.406 4.293 1 89 99 LYS A N 1
ATOM 786 C CA . LYS A 1 99 ? -7.75 25.766 2.957 1 89 99 LYS A CA 1
ATOM 787 C C . LYS A 1 99 ? -7.371 27.203 2.613 1 89 99 LYS A C 1
ATOM 789 O O . LYS A 1 99 ? -6.875 27.484 1.519 1 89 99 LYS A O 1
ATOM 794 N N . GLU A 1 100 ? -7.504 28.141 3.557 1 89.94 100 GLU A N 1
ATOM 795 C CA . GLU A 1 100 ? -7.254 29.562 3.342 1 89.94 100 GLU A CA 1
ATOM 796 C C . GLU A 1 100 ? -5.77 29.828 3.117 1 89.94 100 GLU A C 1
ATOM 798 O O . GLU A 1 100 ? -5.395 30.906 2.645 1 89.94 100 GLU A O 1
ATOM 803 N N . TYR A 1 101 ? -4.957 28.859 3.367 1 91.5 101 TYR A N 1
ATOM 804 C CA . TYR A 1 101 ? -3.512 29.047 3.281 1 91.5 101 TYR A CA 1
ATOM 805 C C . TYR A 1 101 ? -2.914 28.172 2.178 1 91.5 101 TYR A C 1
ATOM 807 O O . TYR A 1 101 ? -1.693 28.031 2.086 1 91.5 101 TYR A O 1
ATOM 815 N N . SER A 1 102 ? -3.738 27.578 1.381 1 86 102 SER A N 1
ATOM 816 C CA . SER A 1 102 ? -3.275 26.688 0.323 1 86 102 SER A CA 1
ATOM 817 C C . SER A 1 102 ? -2.564 27.469 -0.782 1 86 102 SER A C 1
ATOM 819 O O . SER A 1 102 ? -2.834 28.641 -0.989 1 86 102 SER A O 1
ATOM 821 N N . ARG A 1 103 ? -1.608 26.891 -1.378 1 88 103 ARG A N 1
ATOM 822 C CA . ARG A 1 103 ? -0.885 27.422 -2.531 1 88 103 ARG A CA 1
ATOM 823 C C . ARG A 1 103 ? -0.033 28.625 -2.145 1 88 103 ARG A C 1
ATOM 825 O O . ARG A 1 103 ? 0.062 29.594 -2.9 1 88 103 ARG A O 1
ATOM 832 N N . LYS A 1 104 ? 0.428 28.547 -0.953 1 90.25 104 LYS A N 1
ATOM 833 C CA . LYS A 1 104 ? 1.292 29.609 -0.464 1 90.25 104 LYS A CA 1
ATOM 834 C C . LYS A 1 104 ? 2.684 29.094 -0.124 1 90.25 104 LYS A C 1
ATOM 836 O O . LYS A 1 104 ? 3.439 29.734 0.601 1 90.25 104 LYS A O 1
ATOM 841 N N . GLY A 1 105 ? 2.941 27.906 -0.49 1 94.12 105 GLY A N 1
ATOM 842 C CA . GLY A 1 105 ? 4.27 27.344 -0.308 1 94.12 105 GLY A CA 1
ATOM 843 C C . GLY A 1 105 ? 4.438 26.641 1.027 1 94.12 105 GLY A C 1
ATOM 844 O O . GLY A 1 105 ? 5.523 26.141 1.339 1 94.12 105 GLY A O 1
ATOM 845 N N . ILE A 1 106 ? 3.41 26.578 1.793 1 95.81 106 ILE A N 1
ATOM 846 C CA . ILE A 1 106 ? 3.473 26 3.127 1 95.81 106 ILE A CA 1
ATOM 847 C C . ILE A 1 106 ? 3.734 24.484 3.018 1 95.81 106 ILE A C 1
ATOM 849 O O . ILE A 1 106 ? 4.523 23.938 3.785 1 95.81 106 ILE A O 1
ATOM 853 N N . GLY A 1 107 ? 3.064 23.906 2.055 1 96.88 107 GLY A N 1
ATOM 854 C CA . GLY A 1 107 ? 3.311 22.484 1.818 1 96.88 107 GLY A CA 1
ATOM 855 C C . GLY A 1 107 ? 4.758 22.172 1.491 1 96.88 107 GLY A C 1
ATOM 856 O O . GLY A 1 107 ? 5.324 21.203 1.998 1 96.88 107 GLY A O 1
ATOM 857 N N . ASP A 1 108 ? 5.324 23.047 0.688 1 96.5 108 ASP A N 1
ATOM 858 C CA . ASP A 1 108 ? 6.734 22.906 0.33 1 96.5 108 ASP A CA 1
ATOM 859 C C . ASP A 1 108 ? 7.625 22.984 1.566 1 96.5 108 ASP A C 1
ATOM 861 O O . ASP A 1 108 ? 8.555 22.188 1.719 1 96.5 108 ASP A O 1
ATOM 865 N N . THR A 1 109 ? 7.32 23.938 2.346 1 96.75 109 THR A N 1
ATOM 866 C CA . THR A 1 109 ? 8.109 24.156 3.553 1 96.75 109 THR A CA 1
ATOM 867 C C . THR A 1 109 ? 7.984 22.969 4.504 1 96.75 109 THR A C 1
ATOM 869 O O . THR A 1 109 ? 8.984 22.5 5.066 1 96.75 109 THR A O 1
ATOM 872 N N . LEU A 1 110 ? 6.77 22.484 4.695 1 98.12 110 LEU A N 1
ATOM 873 C CA . LEU A 1 110 ? 6.555 21.312 5.539 1 98.12 110 LEU A CA 1
ATOM 874 C C . LEU A 1 110 ? 7.312 20.094 5 1 98.12 110 LEU A C 1
ATOM 876 O O . LEU A 1 110 ? 7.961 19.375 5.762 1 98.12 110 LEU A O 1
ATOM 880 N N . PHE A 1 111 ? 7.254 19.875 3.729 1 98.12 111 PHE A N 1
ATOM 881 C CA . PHE A 1 111 ? 7.934 18.75 3.111 1 98.12 111 PHE A CA 1
ATOM 882 C C . PHE A 1 111 ? 9.445 18.859 3.291 1 98.12 111 PHE A C 1
ATOM 884 O O . PHE A 1 111 ? 10.117 17.859 3.553 1 98.12 111 PHE A O 1
ATOM 891 N N . LYS A 1 112 ? 9.977 20.031 3.131 1 97.44 112 LYS A N 1
ATOM 892 C CA . LYS A 1 112 ? 11.406 20.25 3.352 1 97.44 112 LYS A CA 1
ATOM 893 C C . LYS A 1 112 ? 11.805 19.859 4.773 1 97.44 112 LYS A C 1
ATOM 895 O O . LYS A 1 112 ? 12.844 19.234 4.977 1 97.44 112 LYS A O 1
ATOM 900 N N . GLU A 1 113 ? 11.016 20.25 5.691 1 98.12 113 GLU A N 1
ATOM 901 C CA . GLU A 1 113 ? 11.312 19.891 7.078 1 98.12 113 GLU A CA 1
ATOM 902 C C . GLU A 1 113 ? 11.172 18.391 7.305 1 98.12 113 GLU A C 1
ATOM 904 O O . GLU A 1 113 ? 11.914 17.812 8.102 1 98.12 113 GLU A O 1
ATOM 909 N N . CYS A 1 114 ? 10.188 17.797 6.652 1 98.38 114 CYS A N 1
ATOM 910 C CA . CYS A 1 114 ? 10.094 16.344 6.68 1 98.38 114 CYS A CA 1
ATOM 911 C C . CYS A 1 114 ? 11.367 15.703 6.133 1 98.38 114 CYS A C 1
ATOM 913 O O . CYS A 1 114 ? 11.852 14.703 6.676 1 98.38 114 CYS A O 1
ATOM 915 N N . THR A 1 115 ? 11.867 16.266 5.082 1 98.12 115 THR A N 1
ATOM 916 C CA . THR A 1 115 ? 13.086 15.766 4.457 1 98.12 115 THR A CA 1
ATOM 917 C C . THR A 1 115 ? 14.266 15.867 5.422 1 98.12 115 THR A C 1
ATOM 919 O O . THR A 1 115 ? 15.016 14.906 5.594 1 98.12 115 THR A O 1
ATOM 922 N N . ASN A 1 116 ? 14.391 17 6.023 1 97.88 116 ASN A N 1
ATOM 923 C CA . ASN A 1 116 ? 15.453 17.188 7.004 1 97.88 116 ASN A CA 1
ATOM 924 C C . ASN A 1 116 ? 15.352 16.188 8.148 1 97.88 116 ASN A C 1
ATOM 926 O O . ASN A 1 116 ? 16.344 15.57 8.539 1 97.88 116 ASN A O 1
ATOM 930 N N . TRP A 1 117 ? 14.156 16.078 8.672 1 97.88 117 TRP A N 1
ATOM 931 C CA . TRP A 1 117 ? 13.906 15.117 9.75 1 97.88 117 TRP A CA 1
ATOM 932 C C . TRP A 1 117 ? 14.289 13.703 9.32 1 97.88 117 TRP A C 1
ATOM 934 O O . TRP A 1 117 ? 14.898 12.961 10.086 1 97.88 117 TRP A O 1
ATOM 944 N N . SER A 1 118 ? 13.898 13.344 8.156 1 98.25 118 SER A N 1
ATOM 945 C CA . SER A 1 118 ? 14.172 12.023 7.617 1 98.25 118 SER A CA 1
ATOM 946 C C . SER A 1 118 ? 15.672 11.758 7.535 1 98.25 118 SER A C 1
ATOM 948 O O . SER A 1 118 ? 16.141 10.68 7.902 1 98.25 118 SER A O 1
ATOM 950 N N . LYS A 1 119 ? 16.406 12.727 7.102 1 97.5 119 LYS A N 1
ATOM 951 C CA . LYS A 1 119 ? 17.859 12.602 6.984 1 97.5 119 LYS A CA 1
ATOM 952 C C . LYS A 1 119 ? 18.516 12.422 8.352 1 97.5 119 LYS A C 1
ATOM 954 O O . LYS A 1 119 ? 19.391 11.57 8.531 1 97.5 119 LYS A O 1
ATOM 959 N N . ILE A 1 120 ? 18.078 13.203 9.266 1 96.62 120 ILE A N 1
ATOM 960 C CA . ILE A 1 120 ? 18.594 13.148 10.625 1 96.62 120 ILE A CA 1
ATOM 961 C C . ILE A 1 120 ? 18.391 11.75 11.195 1 96.62 120 ILE A C 1
ATOM 963 O O . ILE A 1 120 ? 19.234 11.25 11.938 1 96.62 120 ILE A O 1
ATOM 967 N N . HIS A 1 121 ? 17.328 11.109 10.797 1 97.19 121 HIS A N 1
ATOM 968 C CA . HIS A 1 121 ? 17 9.805 11.344 1 97.19 121 HIS A CA 1
ATOM 969 C C . HIS A 1 121 ? 17.531 8.68 10.461 1 97.19 121 HIS A C 1
ATOM 971 O O . HIS A 1 121 ? 17.203 7.512 10.672 1 97.19 121 HIS A O 1
ATOM 977 N N . GLY A 1 122 ? 18.188 9 9.422 1 96.19 122 GLY A N 1
ATOM 978 C CA . GLY A 1 122 ? 18.922 8.023 8.633 1 96.19 122 GLY A CA 1
ATOM 979 C C . GLY A 1 122 ? 18.047 7.309 7.617 1 96.19 122 GLY A C 1
ATOM 980 O O . GLY A 1 122 ? 18.344 6.176 7.223 1 96.19 122 GLY A O 1
ATOM 981 N N . ALA A 1 123 ? 16.922 7.883 7.234 1 97.12 123 ALA A N 1
ATOM 982 C CA . ALA A 1 123 ? 16.062 7.277 6.215 1 97.12 123 ALA A CA 1
ATOM 983 C C . ALA A 1 123 ? 16.719 7.367 4.836 1 97.12 123 ALA A C 1
ATOM 985 O O . ALA A 1 123 ? 17.359 8.359 4.512 1 97.12 123 ALA A O 1
ATOM 986 N N . SER A 1 124 ? 16.484 6.34 4.016 1 95.31 124 SER A N 1
ATOM 987 C CA . SER A 1 124 ? 17.047 6.305 2.67 1 95.31 124 SER A CA 1
ATOM 988 C C . SER A 1 124 ? 16.094 6.953 1.662 1 95.31 124 SER A C 1
ATOM 990 O O . SER A 1 124 ? 16.5 7.277 0.544 1 95.31 124 SER A O 1
ATOM 992 N N . ALA A 1 125 ? 14.859 7.078 2.043 1 96.69 125 ALA A N 1
ATOM 993 C CA . ALA A 1 125 ? 13.844 7.652 1.17 1 96.69 125 ALA A CA 1
ATOM 994 C C . ALA A 1 125 ? 12.656 8.172 1.979 1 96.69 125 ALA A C 1
ATOM 996 O O . ALA A 1 125 ? 12.516 7.848 3.16 1 96.69 125 ALA A O 1
ATOM 997 N N . ILE A 1 126 ? 11.891 8.977 1.354 1 98.19 126 ILE A N 1
ATOM 998 C CA . ILE A 1 126 ? 10.562 9.344 1.843 1 98.19 126 ILE A CA 1
ATOM 999 C C . ILE A 1 126 ? 9.492 8.68 0.976 1 98.19 126 ILE A C 1
ATOM 1001 O O . ILE A 1 126 ? 9.602 8.68 -0.253 1 98.19 126 ILE A O 1
ATOM 1005 N N . GLU A 1 127 ? 8.57 8.07 1.611 1 97.88 127 GLU A N 1
ATOM 1006 C CA . GLU A 1 127 ? 7.438 7.469 0.915 1 97.88 127 GLU A CA 1
ATOM 1007 C C . GLU A 1 127 ? 6.113 7.988 1.469 1 97.88 127 GLU A C 1
ATOM 1009 O O . GLU A 1 127 ? 6.062 8.5 2.588 1 97.88 127 GLU A O 1
ATOM 1014 N N . LEU A 1 128 ? 5.109 7.914 0.704 1 98.19 128 LEU A N 1
ATOM 1015 C CA . LEU A 1 128 ? 3.74 8.18 1.136 1 98.19 128 LEU A CA 1
ATOM 1016 C C . LEU A 1 128 ? 2.736 7.488 0.222 1 98.19 128 LEU A C 1
ATOM 1018 O O . LEU A 1 128 ? 3.117 6.898 -0.792 1 98.19 128 LEU A O 1
ATOM 1022 N N . ASN A 1 129 ? 1.526 7.48 0.667 1 97.62 129 ASN A N 1
ATOM 1023 C CA . ASN A 1 129 ? 0.413 6.957 -0.118 1 97.62 129 ASN A CA 1
ATOM 1024 C C . ASN A 1 129 ? -0.621 8.039 -0.415 1 97.62 129 ASN A C 1
ATOM 1026 O O . ASN A 1 129 ? -0.975 8.82 0.467 1 97.62 129 ASN A O 1
ATOM 1030 N N . VAL A 1 130 ? -1.069 8.117 -1.625 1 97 130 VAL A N 1
ATOM 1031 C CA . VAL A 1 130 ? -2.072 9.094 -2.033 1 97 130 VAL A CA 1
ATOM 1032 C C . VAL A 1 130 ? -3.23 8.383 -2.73 1 97 130 VAL A C 1
ATOM 1034 O O . VAL A 1 130 ? -3.016 7.539 -3.602 1 97 130 VAL A O 1
ATOM 1037 N N . TRP A 1 131 ? -4.383 8.727 -2.34 1 95.38 131 TRP A N 1
ATOM 1038 C CA . TRP A 1 131 ? -5.555 8.188 -3.023 1 95.38 131 TRP A CA 1
ATOM 1039 C C . TRP A 1 131 ? -5.68 8.773 -4.426 1 95.38 131 TRP A C 1
ATOM 1041 O O . TRP A 1 131 ? -5.438 9.961 -4.637 1 95.38 131 TRP A O 1
ATOM 1051 N N . GLU A 1 132 ? -6.188 7.938 -5.348 1 94.75 132 GLU A N 1
ATOM 1052 C CA . GLU A 1 132 ? -6.188 8.297 -6.762 1 94.75 132 GLU A CA 1
ATOM 1053 C C . GLU A 1 132 ? -7.074 9.516 -7.023 1 94.75 132 GLU A C 1
ATOM 1055 O O . GLU A 1 132 ? -6.797 10.312 -7.922 1 94.75 132 GLU A O 1
ATOM 1060 N N . PHE A 1 133 ? -8.078 9.703 -6.277 1 93.06 133 PHE A N 1
ATOM 1061 C CA . PHE A 1 133 ? -8.992 10.812 -6.496 1 93.06 133 PHE A CA 1
ATOM 1062 C C . PHE A 1 133 ? -8.312 12.141 -6.184 1 93.06 133 PHE A C 1
ATOM 1064 O O . PHE A 1 133 ? -8.766 13.195 -6.641 1 93.06 133 PHE A O 1
ATOM 1071 N N . ASN A 1 134 ? -7.32 12.133 -5.391 1 94.38 134 ASN A N 1
ATOM 1072 C CA . ASN A 1 134 ? -6.684 13.359 -4.91 1 94.38 134 ASN A CA 1
ATOM 1073 C C . ASN A 1 134 ? -5.629 13.859 -5.895 1 94.38 134 ASN A C 1
ATOM 1075 O O . ASN A 1 134 ? -4.441 13.898 -5.57 1 94.38 134 ASN A O 1
ATOM 1079 N N . GLN A 1 135 ? -6.059 14.359 -6.977 1 95 135 GLN A N 1
ATOM 1080 C CA . GLN A 1 135 ? -5.184 14.773 -8.07 1 95 135 GLN A CA 1
ATOM 1081 C C . GLN A 1 135 ? -4.324 15.969 -7.668 1 95 135 GLN A C 1
ATOM 1083 O O . GLN A 1 135 ? -3.18 16.094 -8.102 1 95 135 GLN A O 1
ATOM 1088 N N . ASP A 1 136 ? -4.867 16.766 -6.812 1 93.38 136 ASP A N 1
ATOM 1089 C CA . ASP A 1 136 ? -4.113 17.906 -6.328 1 93.38 136 ASP A CA 1
ATOM 1090 C C . ASP A 1 136 ? -2.883 17.469 -5.543 1 93.38 136 ASP A C 1
ATOM 1092 O O . ASP A 1 136 ? -1.791 18.016 -5.734 1 93.38 136 ASP A O 1
ATOM 1096 N N . ALA A 1 137 ? -3.09 16.5 -4.637 1 95.38 137 ALA A N 1
ATOM 1097 C CA . ALA A 1 137 ? -1.969 15.984 -3.854 1 95.38 137 ALA A CA 1
ATOM 1098 C C . ALA A 1 137 ? -0.937 15.312 -4.754 1 95.38 137 ALA A C 1
ATOM 1100 O O . ALA A 1 137 ? 0.269 15.508 -4.582 1 95.38 137 ALA A O 1
ATOM 1101 N N . ILE A 1 138 ? -1.364 14.531 -5.711 1 96.81 138 ILE A N 1
ATOM 1102 C CA . ILE A 1 138 ? -0.474 13.852 -6.645 1 96.81 138 ILE A CA 1
ATOM 1103 C C . ILE A 1 138 ? 0.384 14.875 -7.383 1 96.81 138 ILE A C 1
ATOM 1105 O O . ILE A 1 138 ? 1.605 14.734 -7.465 1 96.81 138 ILE A O 1
ATOM 1109 N N . ALA A 1 139 ? -0.247 15.922 -7.902 1 96.31 139 ALA A N 1
ATOM 1110 C CA . ALA A 1 139 ? 0.464 16.984 -8.609 1 96.31 139 ALA A CA 1
ATOM 1111 C C . ALA A 1 139 ? 1.472 17.672 -7.699 1 96.31 139 ALA A C 1
ATOM 1113 O O . ALA A 1 139 ? 2.582 18 -8.125 1 96.31 139 ALA A O 1
ATOM 1114 N N . PHE A 1 140 ? 1.058 17.906 -6.504 1 96.62 140 PHE A N 1
ATOM 1115 C CA . PHE A 1 140 ? 1.919 18.531 -5.512 1 96.62 140 PHE A CA 1
ATOM 1116 C C . PHE A 1 140 ? 3.191 17.719 -5.301 1 96.62 140 PHE A C 1
ATOM 1118 O O . PHE A 1 140 ? 4.297 18.266 -5.387 1 96.62 140 PHE A O 1
ATOM 1125 N N . TYR A 1 141 ? 3.051 16.438 -5.059 1 97.88 141 TYR A N 1
ATOM 1126 C CA . TYR A 1 141 ? 4.199 15.586 -4.758 1 97.88 141 TYR A CA 1
ATOM 1127 C C . TYR A 1 141 ? 5.078 15.398 -5.988 1 97.88 141 TYR A C 1
ATOM 1129 O O . TYR A 1 141 ? 6.305 15.305 -5.875 1 97.88 141 TYR A O 1
ATOM 1137 N N . ARG A 1 142 ? 4.441 15.344 -7.152 1 97.62 142 ARG A N 1
ATOM 1138 C CA . ARG A 1 142 ? 5.215 15.289 -8.391 1 97.62 142 ARG A CA 1
ATOM 1139 C C . ARG A 1 142 ? 6.078 16.531 -8.547 1 97.62 142 ARG A C 1
ATOM 1141 O O . ARG A 1 142 ? 7.234 16.4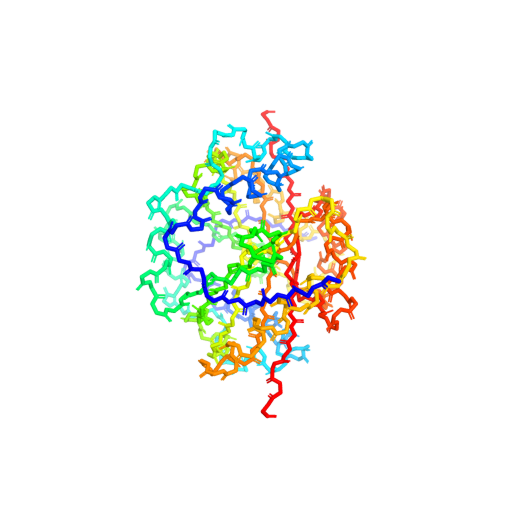53 -8.969 1 97.62 142 ARG A O 1
ATOM 1148 N N . LYS A 1 143 ? 5.523 17.641 -8.234 1 96.81 143 LYS A N 1
ATOM 1149 C CA . LYS A 1 143 ? 6.258 18.906 -8.312 1 96.81 143 LYS A CA 1
ATOM 1150 C C . LYS A 1 143 ? 7.457 18.891 -7.367 1 96.81 143 LYS A C 1
ATOM 1152 O O . LYS A 1 143 ? 8.484 19.516 -7.656 1 96.81 143 LYS A O 1
ATOM 1157 N N . LEU A 1 144 ? 7.336 18.188 -6.285 1 97 144 LEU A N 1
ATOM 1158 C CA . LEU A 1 144 ? 8.406 18.094 -5.297 1 97 144 LEU A CA 1
ATOM 1159 C C . LEU A 1 144 ? 9.477 17.109 -5.75 1 97 144 LEU A C 1
ATOM 1161 O O . LEU A 1 144 ? 10.484 16.922 -5.062 1 97 144 LEU A O 1
ATOM 1165 N N . GLY A 1 145 ? 9.219 16.422 -6.852 1 97.06 145 GLY A N 1
ATOM 1166 C CA . GLY A 1 145 ? 10.203 15.516 -7.41 1 97.06 145 GLY A CA 1
ATOM 1167 C C . GLY A 1 145 ? 9.953 14.062 -7.043 1 97.06 145 GLY A C 1
ATOM 1168 O O . GLY A 1 145 ? 10.773 13.195 -7.336 1 97.06 145 GLY A O 1
ATOM 1169 N N . MET A 1 146 ? 8.812 13.789 -6.41 1 97.56 146 MET A N 1
ATOM 1170 C CA . MET A 1 146 ? 8.508 12.398 -6.074 1 97.56 146 MET A CA 1
ATOM 1171 C C . MET A 1 146 ? 8.094 11.617 -7.312 1 97.56 146 MET A C 1
ATOM 1173 O O . MET A 1 146 ? 7.527 12.18 -8.25 1 97.56 146 MET A O 1
ATOM 1177 N N . GLU A 1 147 ? 8.359 10.312 -7.234 1 97.06 147 GLU A N 1
ATOM 1178 C CA . GLU A 1 147 ? 8.016 9.414 -8.328 1 97.06 147 GLU A CA 1
ATOM 1179 C C . GLU A 1 147 ? 7.004 8.359 -7.879 1 97.06 147 GLU A C 1
ATOM 1181 O O . GLU A 1 147 ? 6.879 8.086 -6.684 1 97.06 147 GLU A O 1
ATOM 1186 N N 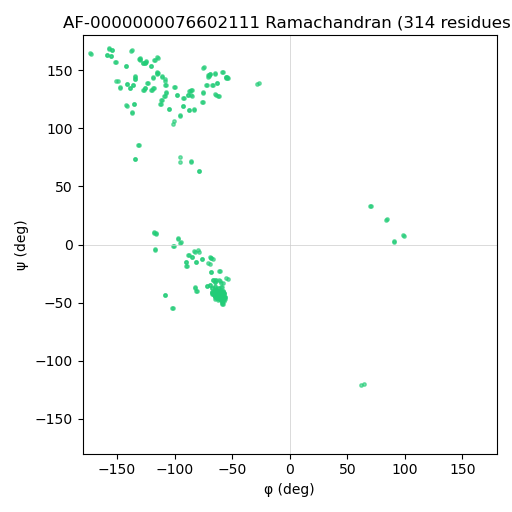. TYR A 1 148 ? 6.332 7.816 -8.867 1 96.31 148 TYR A N 1
ATOM 1187 C CA . TYR A 1 148 ? 5.414 6.719 -8.586 1 96.31 148 TYR A CA 1
ATOM 1188 C C . TYR A 1 148 ? 6.172 5.426 -8.328 1 96.31 148 TYR A C 1
ATOM 1190 O O . TYR A 1 148 ? 7.094 5.078 -9.07 1 96.31 148 TYR A O 1
ATOM 1198 N N . ALA A 1 149 ? 5.801 4.785 -7.242 1 95.5 149 ALA A N 1
ATOM 1199 C CA . ALA A 1 149 ? 6.438 3.51 -6.93 1 95.5 149 ALA A CA 1
ATOM 1200 C C . ALA A 1 149 ? 5.527 2.34 -7.297 1 95.5 149 ALA A C 1
ATOM 1202 O O . ALA A 1 149 ? 5.93 1.444 -8.047 1 95.5 149 ALA A O 1
ATOM 1203 N N . SER A 1 150 ? 4.387 2.352 -6.801 1 96.88 150 SER A N 1
ATOM 1204 C CA . SER A 1 150 ? 3.408 1.291 -7.023 1 96.88 150 SER A CA 1
ATOM 1205 C C . SER A 1 150 ? 1.983 1.809 -6.859 1 96.88 150 SER A C 1
ATOM 1207 O O . SER A 1 150 ? 1.776 2.957 -6.465 1 96.88 150 SER A O 1
ATOM 1209 N N . ARG A 1 151 ? 1.052 0.998 -7.285 1 97.19 151 ARG A N 1
ATOM 1210 C CA . ARG A 1 151 ? -0.344 1.393 -7.117 1 97.19 151 ARG A CA 1
ATOM 1211 C C . ARG A 1 151 ? -1.18 0.233 -6.586 1 97.19 151 ARG A C 1
ATOM 1213 O O . ARG A 1 151 ? -0.954 -0.922 -6.953 1 97.19 151 ARG A O 1
ATOM 1220 N N . LYS A 1 152 ? -2.082 0.59 -5.754 1 97.75 152 LYS A N 1
ATOM 1221 C CA . LYS A 1 152 ? -3.107 -0.334 -5.277 1 97.75 152 LYS A CA 1
ATOM 1222 C C . LYS A 1 152 ? -4.289 -0.387 -6.242 1 97.75 152 LYS A C 1
ATOM 1224 O O . LYS A 1 152 ? -4.773 0.652 -6.695 1 97.75 152 LYS A O 1
ATOM 1229 N N . MET A 1 153 ? -4.738 -1.571 -6.582 1 98.06 153 MET A N 1
ATOM 1230 C CA . MET A 1 153 ? -5.91 -1.786 -7.426 1 98.06 153 MET A CA 1
ATOM 1231 C C . MET A 1 153 ? -6.969 -2.598 -6.688 1 98.06 153 MET A C 1
ATOM 1233 O O . MET A 1 153 ? -6.652 -3.326 -5.746 1 98.06 153 MET A O 1
ATOM 1237 N N . TYR A 1 154 ? -8.219 -2.381 -7.121 1 97 154 TYR A N 1
ATOM 1238 C CA . TYR A 1 154 ? -9.281 -3.076 -6.406 1 97 154 TYR A CA 1
ATOM 1239 C C . TYR A 1 154 ? -10.469 -3.336 -7.32 1 97 154 TYR A C 1
ATOM 1241 O O . TYR A 1 154 ? -10.625 -2.686 -8.359 1 97 154 TYR A O 1
ATOM 1249 N N . ILE A 1 155 ? -11.281 -4.316 -6.992 1 97.19 155 ILE A N 1
ATOM 1250 C CA . ILE A 1 155 ? -12.57 -4.609 -7.617 1 97.19 155 ILE A CA 1
ATOM 1251 C C . ILE A 1 155 ? -13.562 -5.062 -6.551 1 97.19 155 ILE A C 1
ATOM 1253 O O . ILE A 1 155 ? -13.281 -5.98 -5.777 1 97.19 155 ILE A O 1
ATOM 1257 N N . PRO A 1 156 ? -14.633 -4.328 -6.418 1 95.25 156 PRO A N 1
ATOM 1258 C CA . PRO A 1 156 ? -15.656 -4.762 -5.457 1 95.25 156 PRO A CA 1
ATOM 1259 C C . PRO A 1 156 ? -16.281 -6.105 -5.824 1 95.25 156 PRO A C 1
ATOM 1261 O O . PRO A 1 156 ? -16.391 -6.438 -7.008 1 95.25 156 PRO A O 1
ATOM 1264 N N . LEU A 1 157 ? -16.484 -6.91 -4.797 1 93.62 157 LEU A N 1
ATOM 1265 C CA . LEU A 1 157 ? -17.156 -8.188 -5.004 1 93.62 157 LEU A CA 1
ATOM 1266 C C . LEU A 1 157 ? -18.656 -8.07 -4.703 1 93.62 157 LEU A C 1
ATOM 1268 O O . LEU A 1 157 ? -19.031 -7.629 -3.619 1 93.62 157 LEU A O 1
ATOM 1272 N N . ALA A 1 158 ? -19.422 -7.449 -5.617 1 72.69 158 ALA A N 1
ATOM 1273 C CA . ALA A 1 158 ? -20.859 -7.293 -5.477 1 72.69 158 ALA A CA 1
ATOM 1274 C C . ALA A 1 158 ? -21.453 -8.43 -4.648 1 72.69 158 ALA A C 1
ATOM 1276 O O . ALA A 1 158 ? -20.953 -9.555 -4.672 1 72.69 158 ALA A O 1
ATOM 1277 N N . ASP A 1 159 ? -22.422 -8.211 -3.684 1 57.84 159 ASP A N 1
ATOM 1278 C CA . ASP A 1 159 ? -23.344 -9.195 -3.117 1 57.84 159 ASP A CA 1
ATOM 1279 C C . ASP A 1 159 ? -24.016 -10.023 -4.219 1 57.84 159 ASP A C 1
ATOM 1281 O O . ASP A 1 159 ? -24.172 -9.547 -5.344 1 57.84 159 ASP A O 1
ATOM 1285 N N . MET B 1 1 ? -5.766 -27.703 -25.297 1 65.25 1 MET B N 1
ATOM 1286 C CA . MET B 1 1 ? -5.133 -28.188 -24.062 1 65.25 1 MET B CA 1
ATOM 1287 C C . MET B 1 1 ? -5.844 -27.625 -22.844 1 65.25 1 MET B C 1
ATOM 1289 O O . MET B 1 1 ? -6.371 -26.516 -22.875 1 65.25 1 MET B O 1
ATOM 1293 N N . SER B 1 2 ? -6.23 -28.562 -21.875 1 88.06 2 SER B N 1
ATOM 1294 C CA . SER B 1 2 ? -7.215 -28.172 -20.875 1 88.06 2 SER B CA 1
ATOM 1295 C C . SER B 1 2 ? -6.543 -27.703 -19.594 1 88.06 2 SER B C 1
ATOM 1297 O O . SER B 1 2 ? -5.734 -28.438 -19.016 1 88.06 2 SER B O 1
ATOM 1299 N N . ILE B 1 3 ? -6.594 -26.469 -19.25 1 93 3 ILE B N 1
ATOM 1300 C CA . ILE B 1 3 ? -6.051 -25.906 -18.016 1 93 3 ILE B CA 1
ATOM 1301 C C . ILE B 1 3 ? -7.078 -26.047 -16.891 1 93 3 ILE B C 1
ATOM 1303 O O . ILE B 1 3 ? -8.266 -25.766 -17.094 1 93 3 ILE B O 1
ATOM 1307 N N . THR B 1 4 ? -6.602 -26.625 -15.758 1 95.5 4 THR B N 1
ATOM 1308 C CA . THR B 1 4 ? -7.445 -26.703 -14.57 1 95.5 4 THR B CA 1
ATOM 1309 C C . THR B 1 4 ? -6.82 -25.938 -13.414 1 95.5 4 THR B C 1
ATOM 1311 O O . THR B 1 4 ? -5.598 -25.922 -13.258 1 95.5 4 THR B O 1
ATOM 1314 N N . VAL B 1 5 ? -7.652 -25.297 -12.609 1 97.44 5 VAL B N 1
ATOM 1315 C CA . VAL B 1 5 ? -7.168 -24.578 -11.43 1 97.44 5 VAL B CA 1
ATOM 1316 C C . VAL B 1 5 ? -7.578 -25.328 -10.164 1 97.44 5 VAL B C 1
ATOM 1318 O O . VAL B 1 5 ? -8.742 -25.719 -10.016 1 97.44 5 VAL B O 1
ATOM 1321 N N . LYS B 1 6 ? -6.609 -25.594 -9.32 1 96.94 6 LYS B N 1
ATOM 1322 C CA . LYS B 1 6 ? -6.82 -26.312 -8.078 1 96.94 6 LYS B CA 1
ATOM 1323 C C . LYS B 1 6 ? -6.047 -25.672 -6.926 1 96.94 6 LYS B C 1
ATOM 1325 O O . LYS B 1 6 ? -5.207 -24.797 -7.148 1 96.94 6 LYS B O 1
ATOM 1330 N N . LYS B 1 7 ? -6.43 -26.141 -5.715 1 97.5 7 LYS B N 1
ATOM 1331 C CA . LYS B 1 7 ? -5.621 -25.766 -4.559 1 97.5 7 LYS B CA 1
ATOM 1332 C C . LYS B 1 7 ? -4.234 -26.406 -4.633 1 97.5 7 LYS B C 1
ATOM 1334 O O . LYS B 1 7 ? -4.102 -27.578 -4.988 1 97.5 7 LYS B O 1
ATOM 1339 N N . ALA B 1 8 ? -3.254 -25.609 -4.301 1 98.12 8 ALA B N 1
ATOM 1340 C CA . ALA B 1 8 ? -1.889 -26.125 -4.316 1 98.12 8 ALA B CA 1
ATOM 1341 C C . ALA B 1 8 ? -1.707 -27.219 -3.27 1 98.12 8 ALA B C 1
ATOM 1343 O O . ALA B 1 8 ? -2.301 -27.156 -2.189 1 98.12 8 ALA B O 1
ATOM 1344 N N . GLN B 1 9 ? -0.88 -28.156 -3.588 1 96.69 9 GLN B N 1
ATOM 1345 C CA . GLN B 1 9 ? -0.426 -29.203 -2.678 1 96.69 9 GLN B CA 1
ATOM 1346 C C . GLN B 1 9 ? 1.07 -29.094 -2.402 1 96.69 9 GLN B C 1
ATOM 1348 O O . GLN B 1 9 ? 1.794 -28.438 -3.156 1 96.69 9 GLN B O 1
ATOM 1353 N N . PRO B 1 10 ? 1.51 -29.719 -1.32 1 96.62 10 PRO B N 1
ATOM 1354 C CA . PRO B 1 10 ? 2.93 -29.594 -0.98 1 96.62 10 PRO B CA 1
ATOM 1355 C C . PRO B 1 10 ? 3.846 -30.016 -2.131 1 96.62 10 PRO B C 1
ATOM 1357 O O . PRO B 1 10 ? 4.914 -29.422 -2.312 1 96.62 10 PRO B O 1
ATOM 1360 N N . GLN B 1 11 ? 3.414 -30.875 -2.932 1 96.19 11 GLN B N 1
ATOM 1361 C CA . GLN B 1 11 ? 4.25 -31.391 -4.008 1 96.19 11 GLN B CA 1
ATOM 1362 C C . GLN B 1 11 ? 4.371 -30.391 -5.148 1 96.19 11 GLN B C 1
ATOM 1364 O O . GLN B 1 11 ? 5.211 -30.547 -6.035 1 96.19 11 GLN B O 1
ATOM 1369 N N . ASP B 1 12 ? 3.551 -29.391 -5.129 1 97.5 12 ASP B N 1
ATOM 1370 C CA . ASP B 1 12 ? 3.576 -28.375 -6.188 1 97.5 12 ASP B CA 1
ATOM 1371 C C . ASP B 1 12 ? 4.66 -27.328 -5.926 1 97.5 12 ASP B C 1
ATOM 1373 O O . ASP B 1 12 ? 4.93 -26.484 -6.773 1 97.5 12 ASP B O 1
ATOM 1377 N N . TYR B 1 13 ? 5.32 -27.359 -4.82 1 97.69 13 TYR B N 1
ATOM 1378 C CA . TYR B 1 13 ? 6.199 -26.297 -4.348 1 97.69 13 TYR B CA 1
ATOM 1379 C C . TYR B 1 13 ? 7.309 -26.031 -5.352 1 97.69 13 TYR B C 1
ATOM 1381 O O . TYR B 1 13 ? 7.559 -24.875 -5.707 1 97.69 13 TYR B O 1
ATOM 1389 N N . SER B 1 14 ? 7.941 -27.047 -5.762 1 97.12 14 SER B N 1
ATOM 1390 C CA . SER B 1 14 ? 9.094 -26.859 -6.633 1 97.12 14 SER B CA 1
ATOM 1391 C C . SER B 1 14 ? 8.719 -26.078 -7.887 1 97.12 14 SER B C 1
ATOM 1393 O O . SER B 1 14 ? 9.445 -25.172 -8.297 1 97.12 14 SER B O 1
ATOM 1395 N N . SER B 1 15 ? 7.625 -26.422 -8.492 1 96.94 15 SER B N 1
ATOM 1396 C CA . SER B 1 15 ? 7.164 -25.75 -9.703 1 96.94 15 SER B CA 1
ATOM 1397 C C . SER B 1 15 ? 6.75 -24.312 -9.398 1 96.94 15 SER B C 1
ATOM 1399 O O . SER B 1 15 ? 7.07 -23.391 -10.164 1 96.94 15 SER B O 1
ATOM 1401 N N . ILE B 1 16 ? 6.062 -24.125 -8.312 1 97.38 16 ILE B N 1
ATOM 1402 C CA . ILE B 1 16 ? 5.613 -22.797 -7.918 1 97.38 16 ILE B CA 1
ATOM 1403 C C . ILE B 1 16 ? 6.824 -21.891 -7.648 1 97.38 16 ILE B C 1
ATOM 1405 O O . ILE B 1 16 ? 6.855 -20.734 -8.078 1 97.38 16 ILE B O 1
ATOM 1409 N N . SER B 1 17 ? 7.77 -22.469 -6.934 1 96.38 17 SER B N 1
ATOM 1410 C CA . SER B 1 17 ? 8.977 -21.719 -6.59 1 96.38 17 SER B CA 1
ATOM 1411 C C . SER B 1 17 ? 9.719 -21.266 -7.84 1 96.38 17 SER B C 1
ATOM 1413 O O . SER B 1 17 ? 10.242 -20.156 -7.883 1 96.38 17 SER B O 1
ATOM 1415 N N . LEU B 1 18 ? 9.781 -22.094 -8.812 1 95.38 18 LEU B N 1
ATOM 1416 C CA . LEU B 1 18 ? 10.445 -21.75 -10.07 1 95.38 18 LEU B CA 1
ATOM 1417 C C . LEU B 1 18 ? 9.758 -20.562 -10.75 1 95.38 18 LEU B C 1
ATOM 1419 O O . LEU B 1 18 ? 10.422 -19.641 -11.219 1 95.38 18 LEU B O 1
ATOM 1423 N N . ILE B 1 19 ? 8.484 -20.625 -10.805 1 96.06 19 ILE B N 1
ATOM 1424 C CA . ILE B 1 19 ? 7.723 -19.547 -11.422 1 96.06 19 ILE B CA 1
ATOM 1425 C C . ILE B 1 19 ? 7.895 -18.266 -10.617 1 96.06 19 ILE B C 1
ATOM 1427 O O . ILE B 1 19 ? 8.07 -17.172 -11.18 1 96.06 19 ILE B O 1
ATOM 1431 N N . ALA B 1 20 ? 7.84 -18.375 -9.281 1 95.44 20 ALA B N 1
ATOM 1432 C CA . ALA B 1 20 ? 8.023 -17.234 -8.398 1 95.44 20 ALA B CA 1
ATOM 1433 C C . ALA B 1 20 ? 9.375 -16.562 -8.625 1 95.44 20 ALA B C 1
ATOM 1435 O O . ALA B 1 20 ? 9.484 -15.336 -8.633 1 95.44 20 ALA B O 1
ATOM 1436 N N . ASN B 1 21 ? 10.359 -17.375 -8.828 1 94.62 21 ASN B N 1
ATOM 1437 C CA . ASN B 1 21 ? 11.695 -16.859 -9.086 1 94.62 21 ASN B CA 1
ATOM 1438 C C . ASN B 1 21 ? 11.758 -16.078 -10.398 1 94.62 21 ASN B C 1
ATOM 1440 O O . ASN B 1 21 ? 12.445 -15.07 -10.5 1 94.62 21 ASN B O 1
ATOM 1444 N N . GLU B 1 22 ? 11.078 -16.578 -11.352 1 92.19 22 GLU B N 1
ATOM 1445 C CA . GLU B 1 22 ? 11.031 -15.883 -12.633 1 92.19 22 GLU B CA 1
ATOM 1446 C C . GLU B 1 22 ? 10.422 -14.492 -12.492 1 92.19 22 GLU B C 1
ATOM 1448 O O . GLU B 1 22 ? 10.945 -13.523 -13.039 1 92.19 22 GLU B O 1
ATOM 1453 N N . VAL B 1 23 ? 9.352 -14.383 -11.758 1 91 23 VAL B N 1
ATOM 1454 C CA . VAL B 1 23 ? 8.672 -13.117 -11.539 1 91 23 VAL B CA 1
ATOM 1455 C C . VAL B 1 23 ? 9.578 -12.172 -10.75 1 91 23 VAL B C 1
ATOM 1457 O O . VAL B 1 23 ? 9.688 -10.984 -11.078 1 91 23 VAL B O 1
ATOM 1460 N N . HIS B 1 24 ? 10.195 -12.734 -9.75 1 92.88 24 HIS B N 1
ATOM 1461 C CA . HIS B 1 24 ? 11.062 -11.93 -8.898 1 92.88 24 HIS B CA 1
ATOM 1462 C C . HIS B 1 24 ? 12.227 -11.344 -9.688 1 92.88 24 HIS B C 1
ATOM 1464 O O . HIS B 1 24 ? 12.641 -10.211 -9.445 1 92.88 24 HIS B O 1
ATOM 1470 N N . GLU B 1 25 ? 12.719 -12.094 -10.578 1 91.88 25 GLU B N 1
ATOM 1471 C CA . GLU B 1 25 ? 13.82 -11.617 -11.414 1 91.88 25 GLU B CA 1
ATOM 1472 C C . GLU B 1 25 ? 13.422 -10.367 -12.188 1 91.88 25 GLU B C 1
ATOM 1474 O O . GLU B 1 25 ? 14.242 -9.469 -12.398 1 91.88 25 GLU B O 1
ATOM 1479 N N . LYS B 1 26 ? 12.25 -10.297 -12.602 1 90.88 26 LYS B N 1
ATOM 1480 C CA . LYS B 1 26 ? 11.758 -9.109 -13.289 1 90.88 26 LYS B CA 1
ATOM 1481 C C . LYS B 1 26 ? 11.781 -7.895 -12.367 1 90.88 26 LYS B C 1
ATOM 1483 O O . LYS B 1 26 ? 12.117 -6.789 -12.805 1 90.88 26 LYS B O 1
ATOM 1488 N N . HIS B 1 27 ? 11.422 -8.102 -11.148 1 91.38 27 HIS B N 1
ATOM 1489 C CA . HIS B 1 27 ? 11.445 -7.031 -10.156 1 91.38 27 HIS B CA 1
ATOM 1490 C C . HIS B 1 27 ? 12.875 -6.562 -9.891 1 91.38 27 HIS B C 1
ATOM 1492 O O . HIS B 1 27 ? 13.133 -5.355 -9.844 1 91.38 27 HIS B O 1
ATOM 1498 N N . VAL B 1 28 ? 13.758 -7.512 -9.766 1 91.19 28 VAL B N 1
ATOM 1499 C CA . VAL B 1 28 ? 15.164 -7.203 -9.508 1 91.19 28 VAL B CA 1
ATOM 1500 C C . VAL B 1 28 ? 15.734 -6.383 -10.664 1 91.19 28 VAL B C 1
ATOM 1502 O O . VAL B 1 28 ? 16.438 -5.391 -10.445 1 91.19 28 VAL B O 1
ATOM 1505 N N . ASN B 1 29 ? 15.406 -6.836 -11.836 1 92.25 29 ASN B N 1
ATOM 1506 C CA . ASN B 1 29 ? 15.914 -6.145 -13.016 1 92.25 29 ASN B CA 1
ATOM 1507 C C . ASN B 1 29 ? 15.359 -4.723 -13.117 1 92.25 29 ASN B C 1
ATOM 1509 O O . ASN B 1 29 ? 16.078 -3.801 -13.5 1 92.25 29 ASN B O 1
ATOM 1513 N N . ALA B 1 30 ? 14.219 -4.523 -12.75 1 90.38 30 ALA B N 1
ATOM 1514 C CA . ALA B 1 30 ? 13.562 -3.225 -12.875 1 90.38 30 ALA B CA 1
ATOM 1515 C C . ALA B 1 30 ? 13.961 -2.289 -11.742 1 90.38 30 ALA B C 1
ATOM 1517 O O . ALA B 1 30 ? 14.141 -1.087 -11.953 1 90.38 30 ALA B O 1
ATOM 1518 N N . LEU B 1 31 ? 14.07 -2.836 -10.5 1 88.88 31 LEU B N 1
ATOM 1519 C CA . LEU B 1 31 ? 14.344 -2.043 -9.305 1 88.88 31 LEU B CA 1
ATOM 1520 C C . LEU B 1 31 ? 15.414 -2.707 -8.445 1 88.88 31 LEU B C 1
ATOM 1522 O O . LEU B 1 31 ? 15.141 -3.121 -7.316 1 88.88 31 LEU B O 1
ATOM 1526 N N . PRO B 1 32 ? 16.609 -2.646 -8.867 1 86.81 32 PRO B N 1
ATOM 1527 C CA . PRO B 1 32 ? 17.672 -3.371 -8.18 1 86.81 32 PRO B CA 1
ATOM 1528 C C . PRO B 1 32 ? 18.016 -2.771 -6.816 1 86.81 32 PRO B C 1
ATOM 1530 O O . PRO B 1 32 ? 18.641 -3.432 -5.984 1 86.81 32 PRO B O 1
ATOM 1533 N N . HIS B 1 33 ? 17.594 -1.563 -6.566 1 83.31 33 HIS B N 1
ATOM 1534 C CA . HIS B 1 33 ? 17.891 -0.942 -5.277 1 83.31 33 HIS B CA 1
ATOM 1535 C C . HIS B 1 33 ? 16.859 -1.337 -4.227 1 83.31 33 HIS B C 1
ATOM 1537 O O . HIS B 1 33 ? 17.062 -1.104 -3.033 1 83.31 33 HIS B O 1
ATOM 1543 N N . ILE B 1 34 ? 15.812 -1.938 -4.676 1 84.25 34 ILE B N 1
ATOM 1544 C CA . ILE B 1 34 ? 14.734 -2.344 -3.777 1 84.25 34 ILE B CA 1
ATOM 1545 C C . ILE B 1 34 ? 14.742 -3.863 -3.621 1 84.25 34 ILE B C 1
ATOM 1547 O O . ILE B 1 34 ? 14.555 -4.383 -2.518 1 84.25 34 ILE B O 1
ATOM 1551 N N . PHE B 1 35 ? 14.922 -4.547 -4.77 1 87 35 PHE B N 1
ATOM 1552 C CA . PHE B 1 35 ? 14.844 -6.004 -4.793 1 87 35 PHE B CA 1
ATOM 1553 C C . PHE B 1 35 ? 16.219 -6.621 -4.965 1 87 35 PHE B C 1
ATOM 1555 O O . PHE B 1 35 ? 17 -6.18 -5.812 1 87 35 PHE B O 1
ATOM 1562 N N . TYR B 1 36 ? 16.453 -7.676 -4.188 1 85.81 36 TYR B N 1
ATOM 1563 C CA . TYR B 1 36 ? 17.719 -8.391 -4.273 1 85.81 36 TYR B CA 1
ATOM 1564 C C . TYR B 1 36 ? 17.531 -9.773 -4.879 1 85.81 36 TYR B C 1
ATOM 1566 O O . TYR B 1 36 ? 16.5 -10.414 -4.668 1 85.81 36 TYR B O 1
ATOM 1574 N N . THR B 1 37 ? 18.547 -10.109 -5.625 1 86.69 37 THR B N 1
ATOM 1575 C CA . THR B 1 37 ? 18.547 -11.461 -6.164 1 86.69 37 THR B CA 1
ATOM 1576 C C . THR B 1 37 ? 18.625 -12.492 -5.043 1 86.69 37 THR B C 1
ATOM 1578 O O . THR B 1 37 ? 19.422 -12.359 -4.121 1 86.69 37 THR B O 1
ATOM 1581 N N . VAL B 1 38 ? 17.734 -13.375 -5.133 1 87.88 38 VAL B N 1
ATOM 1582 C CA . VAL B 1 38 ? 17.734 -14.453 -4.148 1 87.88 38 VAL B CA 1
ATOM 1583 C C . VAL B 1 38 ? 17.625 -15.805 -4.859 1 87.88 38 VAL B C 1
ATOM 1585 O O . VAL B 1 38 ? 17.203 -15.875 -6.016 1 87.88 38 VAL B O 1
ATOM 1588 N N . LYS B 1 39 ? 18.047 -16.797 -4.105 1 87.56 39 LYS B N 1
ATOM 1589 C CA . LYS B 1 39 ? 17.953 -18.156 -4.648 1 87.56 39 LYS B CA 1
ATOM 1590 C C . LYS B 1 39 ? 16.5 -18.609 -4.699 1 87.56 39 LYS B C 1
ATOM 1592 O O . LYS B 1 39 ? 16.094 -19.297 -5.645 1 87.56 39 LYS B O 1
ATOM 1597 N N . ASN B 1 40 ? 15.781 -18.172 -3.711 1 91.5 40 ASN B N 1
ATOM 1598 C CA . ASN B 1 40 ? 14.391 -18.594 -3.58 1 91.5 40 ASN B CA 1
ATOM 1599 C C . ASN B 1 40 ? 13.492 -17.406 -3.203 1 91.5 40 ASN B C 1
ATOM 1601 O O . ASN B 1 40 ? 13.531 -16.938 -2.068 1 91.5 40 ASN B O 1
ATOM 1605 N N . ALA B 1 41 ? 12.617 -17.062 -4.148 1 91.75 41 ALA B N 1
ATOM 1606 C CA . ALA B 1 41 ? 11.734 -15.914 -3.945 1 91.75 41 ALA B CA 1
ATOM 1607 C C . ALA B 1 41 ? 10.523 -16.297 -3.102 1 91.75 41 ALA B C 1
ATOM 1609 O O . ALA B 1 41 ? 9.82 -15.422 -2.584 1 91.75 41 ALA B O 1
ATOM 1610 N N . LEU B 1 42 ? 10.32 -17.578 -2.973 1 93.94 42 LEU B N 1
ATOM 1611 C CA . LEU B 1 42 ? 9.258 -18.141 -2.141 1 93.94 42 LEU B CA 1
ATOM 1612 C C . LEU B 1 42 ? 9.797 -19.234 -1.232 1 93.94 42 LEU B C 1
ATOM 1614 O O . LEU B 1 42 ? 9.695 -20.422 -1.56 1 93.94 42 LEU B O 1
ATOM 1618 N N . PRO B 1 43 ? 10.305 -18.828 -0.11 1 94.12 43 PRO B N 1
ATOM 1619 C CA . PRO B 1 43 ? 10.875 -19.828 0.79 1 94.12 43 PRO B CA 1
ATOM 1620 C C . PRO B 1 43 ? 9.891 -20.938 1.138 1 94.12 43 PRO B C 1
ATOM 1622 O O . PRO B 1 43 ? 8.703 -20.672 1.327 1 94.12 43 PRO B O 1
ATOM 1625 N N . LYS B 1 44 ? 10.438 -22.156 1.268 1 95.06 44 LYS B N 1
ATOM 1626 C CA . LYS B 1 44 ? 9.602 -23.328 1.503 1 95.06 44 LYS B CA 1
ATOM 1627 C C . LYS B 1 44 ? 8.797 -23.172 2.789 1 95.06 44 LYS B C 1
ATOM 1629 O O . LYS B 1 44 ? 7.617 -23.531 2.832 1 95.06 44 LYS B O 1
ATOM 1634 N N . ILE B 1 45 ? 9.414 -22.672 3.803 1 93.88 45 ILE B N 1
ATOM 1635 C CA . ILE B 1 45 ? 8.742 -22.5 5.086 1 93.88 45 ILE B CA 1
ATOM 1636 C C . ILE B 1 45 ? 7.539 -21.578 4.926 1 93.88 45 ILE B C 1
ATOM 1638 O O . ILE B 1 45 ? 6.473 -21.828 5.492 1 93.88 45 ILE B O 1
ATOM 1642 N N . TYR B 1 46 ? 7.723 -20.562 4.168 1 93.69 46 TYR B N 1
ATOM 1643 C CA . TYR B 1 46 ? 6.629 -19.625 3.922 1 93.69 46 TYR B CA 1
ATOM 1644 C C . TYR B 1 46 ? 5.516 -20.297 3.121 1 93.69 46 TYR B C 1
ATOM 1646 O O . TYR B 1 46 ? 4.336 -20.156 3.453 1 93.69 46 TYR B O 1
ATOM 1654 N N . PHE B 1 47 ? 5.879 -21.031 2.156 1 96.19 47 PHE B N 1
ATOM 1655 C CA . PHE B 1 47 ? 4.926 -21.797 1.357 1 96.19 47 PHE B CA 1
ATOM 1656 C C . PHE B 1 47 ? 4.09 -22.719 2.24 1 96.19 47 PHE B C 1
ATOM 1658 O O . PHE B 1 47 ? 2.865 -22.766 2.117 1 96.19 47 PHE B O 1
ATOM 1665 N N . GLU B 1 48 ? 4.723 -23.375 3.068 1 96.56 48 GLU B N 1
ATOM 1666 C CA . GLU B 1 48 ? 4.051 -24.312 3.961 1 96.56 48 GLU B CA 1
ATOM 1667 C C . GLU B 1 48 ? 3.104 -23.578 4.914 1 96.56 48 GLU B C 1
ATOM 1669 O O . GLU B 1 48 ? 2.012 -24.078 5.207 1 96.56 48 GLU B O 1
ATOM 1674 N N . GLU B 1 49 ? 3.523 -22.469 5.375 1 95.5 49 GLU B N 1
ATOM 1675 C CA . GLU B 1 49 ? 2.662 -21.656 6.227 1 95.5 49 GLU B CA 1
ATOM 1676 C C . GLU B 1 49 ? 1.4 -21.234 5.484 1 95.5 49 GLU B C 1
ATOM 1678 O O . GLU B 1 49 ? 0.306 -21.234 6.051 1 95.5 49 GLU B O 1
ATOM 1683 N N . LEU B 1 50 ? 1.597 -20.859 4.27 1 96.12 50 LEU B N 1
ATOM 1684 C CA . LEU B 1 50 ? 0.469 -20.406 3.461 1 96.12 50 LEU B CA 1
ATOM 1685 C C . LEU B 1 50 ? -0.531 -21.547 3.248 1 96.12 50 LEU B C 1
ATOM 1687 O O . LEU B 1 50 ? -1.742 -21.328 3.357 1 96.12 50 LEU B O 1
ATOM 1691 N N . ILE B 1 51 ? -0.04 -22.672 2.984 1 96.06 51 ILE B N 1
ATOM 1692 C CA . ILE B 1 51 ? -0.887 -23.828 2.695 1 96.06 51 ILE B CA 1
ATOM 1693 C C . ILE B 1 51 ? -1.704 -24.188 3.932 1 96.06 51 ILE B C 1
ATOM 1695 O O . ILE B 1 51 ? -2.852 -24.625 3.818 1 96.06 51 ILE B O 1
ATOM 1699 N N . GLU B 1 52 ? -1.171 -23.969 5.062 1 95.81 52 GLU B N 1
ATOM 1700 C CA . GLU B 1 52 ? -1.801 -24.375 6.312 1 95.81 52 GLU B CA 1
ATOM 1701 C C . GLU B 1 52 ? -2.705 -23.281 6.863 1 95.81 52 GLU B C 1
ATOM 1703 O O . GLU B 1 52 ? -3.492 -23.516 7.781 1 95.81 52 GLU B O 1
ATOM 1708 N N . ASN B 1 53 ? -2.594 -22.125 6.391 1 96.5 53 ASN B N 1
ATOM 1709 C CA . ASN B 1 53 ? -3.365 -20.984 6.871 1 96.5 53 ASN B CA 1
ATOM 1710 C C . ASN B 1 53 ? -4.746 -20.922 6.223 1 96.5 53 ASN B C 1
ATOM 1712 O O . ASN B 1 53 ? -4.859 -20.719 5.016 1 96.5 53 ASN B O 1
ATOM 1716 N N . PRO B 1 54 ? -5.746 -21.062 6.973 1 95.88 54 PRO B N 1
ATOM 1717 C CA . PRO B 1 54 ? -7.094 -21.078 6.395 1 95.88 54 PRO B CA 1
ATOM 1718 C C . PRO B 1 54 ? -7.5 -19.734 5.793 1 95.88 54 PRO B C 1
ATOM 1720 O O . PRO B 1 54 ? -8.492 -19.656 5.066 1 95.88 54 PRO B O 1
ATOM 1723 N N . MET B 1 55 ? -6.77 -18.688 6.055 1 96.94 55 MET B N 1
ATOM 1724 C CA . MET B 1 55 ? -7.082 -17.359 5.535 1 96.94 55 MET B CA 1
ATOM 1725 C C . MET B 1 55 ? -6.27 -17.062 4.281 1 96.94 55 MET B C 1
ATOM 1727 O O . MET B 1 55 ? -6.273 -15.93 3.787 1 96.94 55 MET B O 1
ATOM 1731 N N . CYS B 1 56 ? -5.574 -18.062 3.879 1 97.94 56 CYS B N 1
ATOM 1732 C CA . CYS B 1 56 ? -4.781 -17.984 2.654 1 97.94 56 CYS B CA 1
ATOM 1733 C C . CYS B 1 56 ? -5.09 -19.141 1.724 1 97.94 56 CYS B C 1
ATOM 1735 O O . CYS B 1 56 ? -5.594 -20.188 2.164 1 97.94 56 CYS B O 1
ATOM 1737 N N . GLU B 1 57 ? -4.828 -18.922 0.487 1 98.25 57 GLU B N 1
ATOM 1738 C CA . GLU B 1 57 ? -4.934 -20 -0.504 1 98.25 57 GLU B CA 1
ATOM 1739 C C . GLU B 1 57 ? -3.902 -19.828 -1.613 1 98.25 57 GLU B C 1
ATOM 1741 O O . GLU B 1 57 ? -3.645 -18.703 -2.064 1 98.25 57 GLU B O 1
ATOM 1746 N N . ILE B 1 58 ? -3.285 -20.859 -1.95 1 98.69 58 ILE B N 1
ATOM 1747 C CA . ILE B 1 58 ? -2.49 -20.922 -3.172 1 98.69 58 ILE B CA 1
ATOM 1748 C C . ILE B 1 58 ? -3.232 -21.719 -4.234 1 98.69 58 ILE B C 1
ATOM 1750 O O . ILE B 1 58 ? -3.49 -22.922 -4.047 1 98.69 58 ILE B O 1
ATOM 1754 N N . LEU B 1 59 ? -3.561 -21.047 -5.297 1 98.62 59 LEU B N 1
ATOM 1755 C CA . LEU B 1 59 ? -4.191 -21.688 -6.445 1 98.62 59 LEU B CA 1
ATOM 1756 C C . LEU B 1 59 ? -3.17 -21.969 -7.543 1 98.62 59 LEU B C 1
ATOM 1758 O O . LEU B 1 59 ? -2.342 -21.109 -7.855 1 98.62 59 LEU B O 1
ATOM 1762 N N . VAL B 1 60 ? -3.24 -23.172 -8.117 1 98.56 60 VAL B N 1
ATOM 1763 C CA . VAL B 1 60 ? -2.318 -23.516 -9.188 1 98.56 60 VAL B CA 1
ATOM 1764 C C . VAL B 1 60 ? -3.105 -23.844 -10.453 1 98.56 60 VAL B C 1
ATOM 1766 O O . VAL B 1 60 ? -4.16 -24.484 -10.391 1 98.56 60 VAL B O 1
ATOM 1769 N N . ALA B 1 61 ? -2.678 -23.281 -11.547 1 98.19 61 ALA B N 1
ATOM 1770 C CA . ALA B 1 61 ? -3.127 -23.703 -12.875 1 98.19 61 ALA B CA 1
ATOM 1771 C C . ALA B 1 61 ? -2.256 -24.828 -13.414 1 98.19 61 ALA B C 1
ATOM 1773 O O . ALA B 1 61 ? -1.028 -24.719 -13.445 1 98.19 61 ALA B O 1
ATOM 1774 N N . LYS B 1 62 ? -2.912 -25.891 -13.852 1 97.25 62 LYS B N 1
ATOM 1775 C CA . LYS B 1 62 ? -2.16 -27.062 -14.297 1 97.25 62 LYS B CA 1
ATOM 1776 C C . LYS B 1 62 ? -2.562 -27.469 -15.703 1 97.25 62 LYS B C 1
ATOM 1778 O O . LYS B 1 62 ? -3.742 -27.422 -16.062 1 97.25 62 LYS B O 1
ATOM 1783 N N . GLU B 1 63 ? -1.613 -27.734 -16.5 1 95.25 63 GLU B N 1
ATOM 1784 C CA . GLU B 1 63 ? -1.764 -28.516 -17.719 1 95.25 63 GLU B CA 1
ATOM 1785 C C . GLU B 1 63 ? -1.281 -29.953 -17.516 1 95.25 63 GLU B C 1
ATOM 1787 O O . GLU B 1 63 ? -0.076 -30.203 -17.5 1 95.25 63 GLU B O 1
ATOM 1792 N N . GLY B 1 64 ? -2.248 -30.875 -17.422 1 91.56 64 GLY B N 1
ATOM 1793 C CA . GLY B 1 64 ? -1.85 -32.188 -16.922 1 91.56 64 GLY B CA 1
ATOM 1794 C C . GLY B 1 64 ? -1.314 -32.125 -15.492 1 91.56 64 GLY B C 1
ATOM 1795 O O . GLY B 1 64 ? -2.002 -31.672 -14.586 1 91.56 64 GLY B O 1
ATOM 1796 N N . GLU B 1 65 ? -0.12 -32.531 -15.297 1 91.44 65 GLU B N 1
ATOM 1797 C CA . GLU B 1 65 ? 0.482 -32.531 -13.969 1 91.44 65 GLU B CA 1
ATOM 1798 C C . GLU B 1 65 ? 1.41 -31.328 -13.789 1 91.44 65 GLU B C 1
ATOM 1800 O O . GLU B 1 65 ? 1.867 -31.047 -12.68 1 91.44 65 GLU B O 1
ATOM 1805 N N . ASP B 1 66 ? 1.521 -30.562 -14.828 1 94.25 66 ASP B N 1
ATOM 1806 C CA . ASP B 1 66 ? 2.486 -29.469 -14.797 1 94.25 66 ASP B CA 1
ATOM 1807 C C . ASP B 1 66 ? 1.841 -28.172 -14.305 1 94.25 66 ASP B C 1
ATOM 1809 O O . ASP B 1 66 ? 0.797 -27.766 -14.812 1 94.25 66 ASP B O 1
ATOM 1813 N N . VAL B 1 67 ? 2.465 -27.641 -13.312 1 97.44 67 VAL B N 1
ATOM 1814 C CA . VAL B 1 67 ? 2.027 -26.328 -12.867 1 97.44 67 VAL B CA 1
ATOM 1815 C C . VAL B 1 67 ? 2.512 -25.25 -13.844 1 97.44 67 VAL B C 1
ATOM 1817 O O . VAL B 1 67 ? 3.713 -25.125 -14.094 1 97.44 67 VAL B O 1
ATOM 1820 N N . VAL B 1 68 ? 1.591 -24.469 -14.398 1 97.25 68 VAL B N 1
ATOM 1821 C CA . VAL B 1 68 ? 1.968 -23.5 -15.422 1 97.25 68 VAL B CA 1
ATOM 1822 C C . VAL B 1 68 ? 1.671 -22.078 -14.922 1 97.25 68 VAL B C 1
ATOM 1824 O O . VAL B 1 68 ? 1.963 -21.109 -15.609 1 97.25 68 VAL B O 1
ATOM 1827 N N . GLY B 1 69 ? 1.087 -21.922 -13.773 1 98.06 69 GLY B N 1
ATOM 1828 C CA . GLY B 1 69 ? 0.793 -20.656 -13.117 1 98.06 69 GLY B CA 1
ATOM 1829 C C . GLY B 1 69 ? 0.249 -20.828 -11.711 1 98.06 69 GLY B C 1
ATOM 1830 O O . GLY B 1 69 ? -0.117 -21.938 -11.305 1 98.06 69 GLY B O 1
ATOM 1831 N N . PHE B 1 70 ? 0.275 -19.719 -10.969 1 98.5 70 PHE B N 1
ATOM 1832 C CA . PHE B 1 70 ? -0.275 -19.797 -9.617 1 98.5 70 PHE B CA 1
ATOM 1833 C C . PHE B 1 70 ? -0.725 -18.422 -9.148 1 98.5 70 PHE B C 1
ATOM 1835 O O . PHE B 1 70 ? -0.404 -17.406 -9.773 1 98.5 70 PHE B O 1
ATOM 1842 N N . ALA B 1 71 ? -1.536 -18.406 -8.141 1 98.56 71 ALA B N 1
ATOM 1843 C CA . ALA B 1 71 ? -1.959 -17.203 -7.434 1 98.56 71 ALA B CA 1
ATOM 1844 C C . ALA B 1 71 ? -1.937 -17.422 -5.922 1 98.56 71 ALA B C 1
ATOM 1846 O O . ALA B 1 71 ? -2.297 -18.5 -5.438 1 98.56 71 ALA B O 1
ATOM 1847 N N . ILE B 1 72 ? -1.444 -16.453 -5.246 1 98.44 72 ILE B N 1
ATOM 1848 C CA . ILE B 1 72 ? -1.499 -16.438 -3.789 1 98.44 72 ILE B CA 1
ATOM 1849 C C . ILE B 1 72 ? -2.453 -15.344 -3.316 1 98.44 72 ILE B C 1
ATOM 1851 O O . ILE B 1 72 ? -2.295 -14.18 -3.676 1 98.44 72 ILE B O 1
ATOM 1855 N N . ILE B 1 73 ? -3.406 -15.773 -2.543 1 98.56 73 ILE B N 1
ATOM 1856 C CA . ILE B 1 73 ? -4.445 -14.852 -2.098 1 98.56 73 ILE B CA 1
ATOM 1857 C C . ILE B 1 73 ? -4.688 -15.031 -0.602 1 98.56 73 ILE B C 1
ATOM 1859 O O . ILE B 1 73 ? -4.547 -16.141 -0.073 1 98.56 73 ILE B O 1
ATOM 1863 N N . GLU B 1 74 ? -4.969 -13.969 0.06 1 98.38 74 GLU B N 1
ATOM 1864 C CA . GLU B 1 74 ? -5.227 -14.016 1.496 1 98.38 74 GLU B CA 1
ATOM 1865 C C . GLU B 1 74 ? -6.348 -13.055 1.89 1 98.38 74 GLU B C 1
ATOM 1867 O O . GLU B 1 74 ? -6.613 -12.086 1.183 1 98.38 74 GLU B O 1
ATOM 1872 N N . ILE B 1 75 ? -7.023 -13.383 2.986 1 98.06 75 ILE B N 1
ATOM 1873 C CA . ILE B 1 75 ? -8.023 -12.5 3.562 1 98.06 75 ILE B CA 1
ATOM 1874 C C . ILE B 1 75 ? -7.355 -11.516 4.52 1 98.06 75 ILE B C 1
ATOM 1876 O O . ILE B 1 75 ? -6.512 -11.906 5.328 1 98.06 75 ILE B O 1
ATOM 1880 N N . MET B 1 76 ? -7.707 -10.273 4.34 1 95.5 76 MET B N 1
ATOM 1881 C CA . MET B 1 76 ? -7.223 -9.219 5.223 1 95.5 76 MET B CA 1
ATOM 1882 C C . MET B 1 76 ? -8.375 -8.359 5.727 1 95.5 76 MET B C 1
ATOM 1884 O O . MET B 1 76 ? -9.477 -8.398 5.172 1 95.5 76 MET B O 1
ATOM 1888 N N . GLU B 1 77 ? -8.102 -7.695 6.758 1 91.5 77 GLU B N 1
ATOM 1889 C CA . GLU B 1 77 ? -9.055 -6.73 7.297 1 91.5 77 GLU B CA 1
ATOM 1890 C C . GLU B 1 77 ? -8.508 -5.312 7.223 1 91.5 77 GLU B C 1
ATOM 1892 O O . GLU B 1 77 ? -7.289 -5.109 7.242 1 91.5 77 GLU B O 1
ATOM 1897 N N . SER B 1 78 ? -9.453 -4.398 7.012 1 85.56 78 SER B N 1
ATOM 1898 C CA . SER B 1 78 ? -9.039 -3.002 7.066 1 85.56 78 SER B CA 1
ATOM 1899 C C . SER B 1 78 ? -8.414 -2.66 8.414 1 85.56 78 SER B C 1
ATOM 1901 O O . SER B 1 78 ? -8.734 -3.289 9.43 1 85.56 78 SER B O 1
ATOM 1903 N N . PRO B 1 79 ? -7.379 -1.651 8.367 1 79.5 79 PRO B N 1
ATOM 1904 C CA . PRO B 1 79 ? -6.82 -1.256 9.656 1 79.5 79 PRO B CA 1
ATOM 1905 C C . PRO B 1 79 ? -7.887 -0.801 10.648 1 79.5 79 PRO B C 1
ATOM 1907 O O . PRO B 1 79 ? -8.867 -0.164 10.258 1 79.5 79 PRO B O 1
ATOM 1910 N N . PRO B 1 80 ? -7.637 -1.158 11.852 1 78.62 80 PRO B N 1
ATOM 1911 C CA . PRO B 1 80 ? -8.609 -0.788 12.875 1 78.62 80 PRO 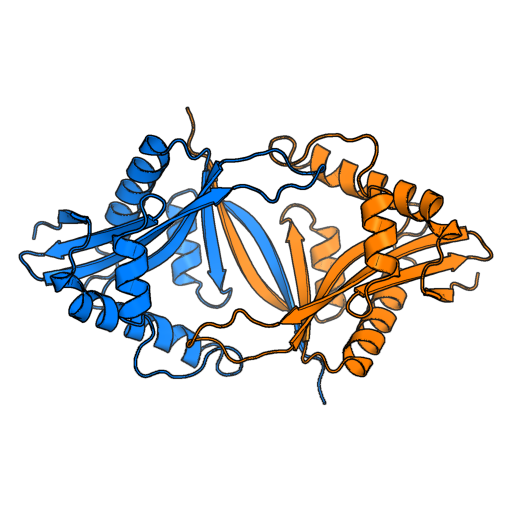B CA 1
ATOM 1912 C C . PRO B 1 80 ? -8.477 0.668 13.32 1 78.62 80 PRO B C 1
ATOM 1914 O O . PRO B 1 80 ? -8.133 0.937 14.477 1 78.62 80 PRO B O 1
ATOM 1917 N N . ILE B 1 81 ? -8.703 1.553 12.406 1 77.12 81 ILE B N 1
ATOM 1918 C CA . ILE B 1 81 ? -8.656 2.973 12.734 1 77.12 81 ILE B CA 1
ATOM 1919 C C . ILE B 1 81 ? -10.039 3.596 12.562 1 77.12 81 ILE B C 1
ATOM 1921 O O . ILE B 1 81 ? -10.812 3.17 11.695 1 77.12 81 ILE B O 1
ATOM 1925 N N . PRO B 1 82 ? -10.32 4.555 13.352 1 75.56 82 PRO B N 1
ATOM 1926 C CA . PRO B 1 82 ? -11.672 5.105 13.414 1 75.56 82 PRO B CA 1
ATOM 1927 C C . PRO B 1 82 ? -12.141 5.691 12.086 1 75.56 82 PRO B C 1
ATOM 1929 O O . PRO B 1 82 ? -13.344 5.742 11.82 1 75.56 82 PRO B O 1
ATOM 1932 N N . THR B 1 83 ? -11.266 6.059 11.234 1 80.75 83 THR B N 1
ATOM 1933 C CA . THR B 1 83 ? -11.633 6.781 10.023 1 80.75 83 THR B CA 1
ATOM 1934 C C . THR B 1 83 ? -11.969 5.809 8.891 1 80.75 83 THR B C 1
ATOM 1936 O O . THR B 1 83 ? -12.469 6.215 7.844 1 80.75 83 THR B O 1
ATOM 1939 N N . TYR B 1 84 ? -11.703 4.523 9.133 1 80.25 84 TYR B N 1
ATOM 1940 C CA . TYR B 1 84 ? -11.961 3.529 8.094 1 80.25 84 TYR B CA 1
ATOM 1941 C C . TYR B 1 84 ? -13.156 2.664 8.453 1 80.25 84 TYR B C 1
ATOM 1943 O O . TYR B 1 84 ? -13.336 2.293 9.617 1 80.25 84 TYR B O 1
ATOM 1951 N N . THR B 1 85 ? -13.875 2.371 7.469 1 81.19 85 THR B N 1
ATOM 1952 C CA . THR B 1 85 ? -14.883 1.329 7.629 1 81.19 85 THR B CA 1
ATOM 1953 C C . THR B 1 85 ? -14.234 -0.048 7.703 1 81.19 85 THR B C 1
ATOM 1955 O O . THR B 1 85 ? -13.273 -0.327 6.984 1 81.19 85 THR B O 1
ATOM 1958 N N . TYR B 1 86 ? -14.766 -0.794 8.617 1 85.44 86 TYR B N 1
ATOM 1959 C CA . TYR B 1 86 ? -14.281 -2.17 8.648 1 85.44 86 TYR B CA 1
ATOM 1960 C C . TYR B 1 86 ? -14.602 -2.891 7.344 1 85.44 86 TYR B C 1
ATOM 1962 O O . TYR B 1 86 ? -15.742 -2.85 6.871 1 85.44 86 TYR B O 1
ATOM 1970 N N . ARG B 1 87 ? -13.695 -3.42 6.812 1 88.44 87 ARG B N 1
ATOM 1971 C CA . ARG B 1 87 ? -13.859 -4.215 5.602 1 88.44 87 ARG B CA 1
ATOM 1972 C C . ARG B 1 87 ? -13.008 -5.48 5.656 1 88.44 87 ARG B C 1
ATOM 1974 O O . ARG B 1 87 ? -11.875 -5.449 6.137 1 88.44 87 ARG B O 1
ATOM 1981 N N . LYS B 1 88 ? -13.648 -6.57 5.277 1 94.31 88 LYS B N 1
ATOM 1982 C CA . LYS B 1 88 ? -12.914 -7.793 4.945 1 94.31 88 LYS B CA 1
ATOM 1983 C C . LYS B 1 88 ? -12.609 -7.859 3.453 1 94.31 88 LYS B C 1
ATOM 1985 O O . LYS B 1 88 ? -13.516 -7.832 2.623 1 94.31 88 LYS B O 1
ATOM 1990 N N . ILE B 1 89 ? -11.32 -7.902 3.154 1 96.38 89 ILE B N 1
ATOM 1991 C CA . ILE B 1 89 ? -10.945 -7.883 1.744 1 96.38 89 ILE B CA 1
ATOM 1992 C C . ILE B 1 89 ? -10.055 -9.078 1.426 1 96.38 89 ILE B C 1
ATOM 1994 O O . ILE B 1 89 ? -9.477 -9.688 2.328 1 96.38 89 ILE B O 1
ATOM 1998 N N . SER B 1 90 ? -10.039 -9.461 0.198 1 98.12 90 SER B N 1
ATOM 1999 C CA . SER B 1 90 ? -9.055 -10.414 -0.31 1 98.12 90 SER B CA 1
ATOM 2000 C C . SER B 1 90 ? -7.895 -9.695 -0.995 1 98.12 90 SER B C 1
ATOM 2002 O O . SER B 1 90 ? -8.109 -8.828 -1.839 1 98.12 90 SER B O 1
ATOM 2004 N N . PHE B 1 91 ? -6.746 -10.055 -0.568 1 98.5 91 PHE B N 1
ATOM 2005 C CA . PHE B 1 91 ? -5.551 -9.453 -1.152 1 98.5 91 PHE B CA 1
ATOM 2006 C C . PHE B 1 91 ? -4.766 -10.477 -1.958 1 98.5 91 PHE B C 1
ATOM 2008 O O . PHE B 1 91 ? -4.359 -11.516 -1.426 1 98.5 91 PHE B O 1
ATOM 2015 N N . ILE B 1 92 ? -4.582 -10.188 -3.254 1 98.38 92 ILE B N 1
ATOM 2016 C CA . ILE B 1 92 ? -3.773 -11.062 -4.102 1 98.38 92 ILE B CA 1
ATOM 2017 C C . ILE B 1 92 ? -2.307 -10.641 -4.02 1 98.38 92 ILE B C 1
ATOM 2019 O O . ILE B 1 92 ? -1.938 -9.555 -4.473 1 98.38 92 ILE B O 1
ATOM 2023 N N . ASN B 1 93 ? -1.528 -11.508 -3.51 1 95.81 93 ASN B N 1
ATOM 2024 C CA . ASN B 1 93 ? -0.102 -11.25 -3.342 1 95.81 93 ASN B CA 1
ATOM 2025 C C . ASN B 1 93 ? 0.669 -11.5 -4.637 1 95.81 93 ASN B C 1
ATOM 2027 O O . ASN B 1 93 ? 1.661 -10.82 -4.91 1 95.81 93 ASN B O 1
ATOM 2031 N N . ASN B 1 94 ? 0.233 -12.5 -5.289 1 94.31 94 ASN B N 1
ATOM 2032 C CA . ASN B 1 94 ? 0.923 -12.914 -6.504 1 94.31 94 ASN B CA 1
ATOM 2033 C C . ASN B 1 94 ? -0.04 -13.547 -7.508 1 94.31 94 ASN B C 1
ATOM 2035 O O . ASN B 1 94 ? -0.958 -14.273 -7.121 1 94.31 94 ASN B O 1
ATOM 2039 N N . ILE B 1 95 ? 0.108 -13.289 -8.703 1 96.69 95 ILE B N 1
ATOM 2040 C CA . ILE B 1 95 ? -0.371 -14.055 -9.844 1 96.69 95 ILE B CA 1
ATOM 2041 C C . ILE B 1 95 ? 0.737 -14.172 -10.891 1 96.69 95 ILE B C 1
ATOM 2043 O O . ILE B 1 95 ? 1.284 -13.156 -11.336 1 96.69 95 ILE B O 1
ATOM 2047 N N . ALA B 1 96 ? 1.076 -15.336 -11.172 1 96.81 96 ALA B N 1
ATOM 2048 C CA . ALA B 1 96 ? 2.191 -15.547 -12.086 1 96.81 96 ALA B CA 1
ATOM 2049 C C . ALA B 1 96 ? 1.921 -16.719 -13.023 1 96.81 96 ALA B C 1
ATOM 2051 O O . ALA B 1 96 ? 1.356 -17.734 -12.602 1 96.81 96 ALA B O 1
ATOM 2052 N N . ILE B 1 97 ? 2.268 -16.516 -14.219 1 95.81 97 ILE B N 1
ATOM 2053 C CA . ILE B 1 97 ? 2.145 -17.531 -15.258 1 95.81 97 ILE B CA 1
ATOM 2054 C C . ILE B 1 97 ? 3.506 -17.766 -15.906 1 95.81 97 ILE B C 1
ATOM 2056 O O . ILE B 1 97 ? 4.246 -16.812 -16.188 1 95.81 97 ILE B O 1
ATOM 2060 N N . LYS B 1 98 ? 3.77 -19 -16.156 1 93.88 98 LYS B N 1
ATOM 2061 C CA . LYS B 1 98 ? 4.977 -19.281 -16.922 1 93.88 98 LYS B CA 1
ATOM 2062 C C . LYS B 1 98 ? 4.992 -18.516 -18.234 1 93.88 98 LYS B C 1
ATOM 2064 O O . LYS B 1 98 ? 3.971 -18.422 -18.922 1 93.88 98 LYS B O 1
ATOM 2069 N N . LYS B 1 99 ? 6.152 -18.141 -18.531 1 88.94 99 LYS B N 1
ATOM 2070 C CA . LYS B 1 99 ? 6.32 -17.281 -19.703 1 88.94 99 LYS B CA 1
ATOM 2071 C C . LYS B 1 99 ? 5.75 -17.953 -20.953 1 88.94 99 LYS B C 1
ATOM 2073 O O . LYS B 1 99 ? 5.027 -17.312 -21.734 1 88.94 99 LYS B O 1
ATOM 2078 N N . GLU B 1 100 ? 5.973 -19.25 -21.141 1 89.88 100 GLU B N 1
ATOM 2079 C CA . GLU B 1 100 ? 5.555 -19.984 -22.328 1 89.88 100 GLU B CA 1
ATOM 2080 C C . GLU B 1 100 ? 4.035 -20.125 -22.391 1 89.88 100 GLU B C 1
ATOM 2082 O O . GLU B 1 100 ? 3.48 -20.469 -23.438 1 89.88 100 GLU B O 1
ATOM 2087 N N . TYR B 1 101 ? 3.377 -19.781 -21.328 1 91.44 101 TYR B N 1
ATOM 2088 C CA . TYR B 1 101 ? 1.932 -19.953 -21.25 1 91.44 101 TYR B CA 1
ATOM 2089 C C . TYR B 1 101 ? 1.219 -18.625 -21.125 1 91.44 101 TYR B C 1
ATOM 2091 O O . TYR B 1 101 ? 0.022 -18.578 -20.828 1 91.44 101 TYR B O 1
ATOM 2099 N N . SER B 1 102 ? 1.925 -17.562 -21.281 1 86 102 SER B N 1
ATOM 2100 C CA . SER B 1 102 ? 1.354 -16.219 -21.125 1 86 102 SER B CA 1
ATOM 2101 C C . SER B 1 102 ? 0.375 -15.914 -22.25 1 86 102 SER B C 1
ATOM 2103 O O . SER B 1 102 ? 0.492 -16.453 -23.359 1 86 102 SER B O 1
ATOM 2105 N N . ARG B 1 103 ? -0.627 -15.188 -22 1 87.81 103 ARG B N 1
ATOM 2106 C CA . ARG B 1 103 ? -1.604 -14.672 -22.953 1 87.81 103 ARG B CA 1
ATOM 2107 C C . ARG B 1 103 ? -2.479 -15.805 -23.484 1 87.81 103 ARG B C 1
ATOM 2109 O O . ARG B 1 103 ? -2.812 -15.82 -24.672 1 87.81 103 ARG B O 1
ATOM 2116 N N . LYS B 1 104 ? -2.682 -16.719 -22.625 1 90.12 104 LYS B N 1
ATOM 2117 C CA . LYS B 1 104 ? -3.533 -17.844 -23 1 90.12 104 LYS B CA 1
ATOM 2118 C C . LYS B 1 104 ? -4.777 -17.922 -22.125 1 90.12 104 LYS B C 1
ATOM 2120 O O . LYS B 1 104 ? -5.445 -18.953 -22.062 1 90.12 104 LYS B O 1
ATOM 2125 N N . GLY B 1 105 ? -4.988 -16.922 -21.375 1 94.12 105 GLY B N 1
ATOM 2126 C CA . GLY B 1 105 ? -6.195 -16.844 -20.578 1 94.12 105 GLY B CA 1
ATOM 2127 C C . GLY B 1 105 ? -6.043 -17.453 -19.203 1 94.12 105 GLY B C 1
ATOM 2128 O O . GLY B 1 105 ? -6.996 -17.484 -18.422 1 94.12 105 GLY B O 1
ATOM 2129 N N . ILE B 1 106 ? -4.883 -17.922 -18.891 1 95.81 106 ILE B N 1
ATOM 2130 C CA . ILE B 1 106 ? -4.637 -18.609 -17.625 1 95.81 106 ILE B CA 1
ATOM 2131 C C . ILE B 1 106 ? -4.773 -17.609 -16.484 1 95.81 106 ILE B C 1
ATOM 2133 O O . ILE B 1 106 ? -5.344 -17.938 -15.438 1 95.81 106 ILE B O 1
ATOM 2137 N N . GLY B 1 107 ? -4.246 -16.438 -16.719 1 96.88 107 GLY B N 1
ATOM 2138 C CA . GLY B 1 107 ? -4.398 -15.391 -15.711 1 96.88 107 GLY B CA 1
ATOM 2139 C C . GLY B 1 107 ? -5.848 -15.086 -15.391 1 96.88 107 GLY B C 1
ATOM 2140 O O . GLY B 1 107 ? -6.211 -14.93 -14.219 1 96.88 107 GLY B O 1
ATOM 2141 N N . ASP B 1 108 ? -6.637 -15.047 -16.438 1 96.56 108 ASP B N 1
ATOM 2142 C CA . ASP B 1 108 ? -8.062 -14.805 -16.266 1 96.56 108 ASP B CA 1
ATOM 2143 C C . ASP B 1 108 ? -8.711 -15.898 -15.414 1 96.56 108 ASP B C 1
ATOM 2145 O O . ASP B 1 108 ? -9.508 -15.609 -14.523 1 96.56 108 ASP B O 1
ATOM 2149 N N . THR B 1 109 ? -8.344 -17.062 -15.742 1 96.75 109 THR B N 1
ATOM 2150 C CA . THR B 1 109 ? -8.914 -18.219 -15.047 1 96.75 109 THR B CA 1
ATOM 2151 C C . THR B 1 109 ? -8.492 -18.203 -13.578 1 96.75 109 THR B C 1
ATOM 2153 O O . THR B 1 109 ? -9.32 -18.453 -12.695 1 96.75 109 THR B O 1
ATOM 2156 N N . LEU B 1 110 ? -7.23 -17.953 -13.32 1 98.12 110 LEU B N 1
ATOM 2157 C CA . LEU B 1 110 ? -6.746 -17.859 -11.945 1 98.12 110 LEU B CA 1
ATOM 2158 C C . LEU B 1 110 ? -7.48 -16.766 -11.18 1 98.12 110 LEU B C 1
ATOM 2160 O O . LEU B 1 110 ? -7.898 -16.969 -10.039 1 98.12 110 LEU B O 1
ATOM 2164 N N . PHE B 1 111 ? -7.641 -15.625 -11.789 1 98.12 111 PHE B N 1
ATOM 2165 C CA . PHE B 1 111 ? -8.312 -14.508 -11.141 1 98.12 111 PHE B CA 1
ATOM 2166 C C . PHE B 1 111 ? -9.766 -14.852 -10.828 1 98.12 111 PHE B C 1
ATOM 2168 O O . PHE B 1 111 ? -10.281 -14.5 -9.766 1 98.12 111 PHE B O 1
ATOM 2175 N N . LYS B 1 112 ? -10.43 -15.508 -11.734 1 97.44 112 LYS B N 1
ATOM 2176 C CA . LYS B 1 112 ? -11.797 -15.945 -11.508 1 97.44 112 LYS B CA 1
ATOM 2177 C C . LYS B 1 112 ? -11.891 -16.844 -10.281 1 97.44 112 LYS B C 1
ATOM 2179 O O . LYS B 1 112 ? -12.805 -16.719 -9.469 1 97.44 112 LYS B O 1
ATOM 2184 N N . GLU B 1 113 ? -10.977 -17.734 -10.18 1 98.12 113 GLU B N 1
ATOM 2185 C CA . GLU B 1 113 ? -10.977 -18.609 -9.016 1 98.12 113 GLU B CA 1
ATOM 2186 C C . GLU B 1 113 ? -10.656 -17.844 -7.738 1 98.12 113 GLU B C 1
ATOM 2188 O O . GLU B 1 113 ? -11.172 -18.172 -6.668 1 98.12 113 GLU B O 1
ATOM 2193 N N . CYS B 1 114 ? -9.758 -16.891 -7.852 1 98.38 114 CYS B N 1
ATOM 2194 C CA . CYS B 1 114 ? -9.531 -15.992 -6.719 1 98.38 114 CYS B CA 1
ATOM 2195 C C . CYS B 1 114 ? -10.82 -15.297 -6.305 1 98.38 114 CYS B C 1
ATOM 2197 O O . CYS B 1 114 ? -11.094 -15.141 -5.113 1 98.38 114 CYS B O 1
ATOM 2199 N N . THR B 1 115 ? -11.562 -14.867 -7.277 1 98.12 115 THR B N 1
ATOM 2200 C CA . THR B 1 115 ? -12.828 -14.188 -7.031 1 98.12 115 THR B CA 1
ATOM 2201 C C . THR B 1 115 ? -13.805 -15.109 -6.309 1 98.12 115 THR B C 1
ATOM 2203 O O . THR B 1 115 ? -14.422 -14.719 -5.312 1 98.12 115 THR B O 1
ATOM 2206 N N . ASN B 1 116 ? -13.914 -16.297 -6.797 1 97.88 116 ASN B N 1
ATOM 2207 C CA . ASN B 1 116 ? -14.789 -17.266 -6.16 1 97.88 116 ASN B CA 1
ATOM 2208 C C . ASN B 1 116 ? -14.375 -17.531 -4.715 1 97.88 116 ASN B C 1
ATOM 2210 O O . ASN B 1 116 ? -15.219 -17.547 -3.818 1 97.88 116 ASN B O 1
ATOM 2214 N N . TRP B 1 117 ? -13.094 -17.766 -4.555 1 97.88 117 TRP B N 1
ATOM 2215 C CA . TRP B 1 117 ? -12.555 -17.984 -3.217 1 97.88 117 TRP B CA 1
ATOM 2216 C C . TRP B 1 117 ? -12.875 -16.812 -2.299 1 97.88 117 TRP B C 1
ATOM 2218 O O . TRP B 1 117 ? -13.258 -17 -1.143 1 97.88 117 TRP B O 1
ATOM 2228 N N . SER B 1 118 ? -12.695 -15.648 -2.785 1 98.25 118 SER B N 1
ATOM 2229 C CA . SER B 1 118 ? -12.938 -14.43 -2.023 1 98.25 118 SER B CA 1
ATOM 2230 C C . SER B 1 118 ? -14.398 -14.336 -1.582 1 98.25 118 SER B C 1
ATOM 2232 O O . SER B 1 118 ? -14.688 -14 -0.433 1 98.25 118 SER B O 1
ATOM 2234 N N . LYS B 1 119 ? -15.289 -14.672 -2.453 1 97.5 119 LYS B N 1
ATOM 2235 C CA . LYS B 1 119 ? -16.719 -14.641 -2.15 1 97.5 119 LYS B CA 1
ATOM 2236 C C . LYS B 1 119 ? -17.078 -15.656 -1.071 1 97.5 119 LYS B C 1
ATOM 2238 O O . LYS B 1 119 ? -17.828 -15.344 -0.138 1 97.5 119 LYS B O 1
ATOM 2243 N N . ILE B 1 120 ? -16.531 -16.797 -1.223 1 96.62 120 ILE B N 1
ATOM 2244 C CA . ILE B 1 120 ? -16.797 -17.875 -0.27 1 96.62 120 ILE B CA 1
ATOM 2245 C C . ILE B 1 120 ? -16.359 -17.438 1.127 1 96.62 120 ILE B C 1
ATOM 2247 O O . ILE B 1 120 ? -16.984 -17.797 2.121 1 96.62 120 ILE B O 1
ATOM 2251 N N . HIS B 1 121 ? -15.328 -16.641 1.183 1 97.19 121 HIS B N 1
ATOM 2252 C CA . HIS B 1 121 ? -14.773 -16.234 2.467 1 97.19 121 HIS B CA 1
ATOM 2253 C C . HIS B 1 121 ? -15.352 -14.891 2.916 1 97.19 121 HIS B C 1
ATOM 2255 O O . HIS B 1 121 ? -14.883 -14.305 3.893 1 97.19 121 HIS B O 1
ATOM 2261 N N . GLY B 1 122 ? -16.234 -14.336 2.172 1 96.19 122 GLY B N 1
ATOM 2262 C CA . GLY B 1 122 ? -17 -13.18 2.605 1 96.19 122 GLY B CA 1
ATOM 2263 C C . GLY B 1 122 ? -16.281 -11.867 2.393 1 96.19 122 GLY B C 1
ATOM 2264 O O . GLY B 1 122 ? -16.547 -10.883 3.094 1 96.19 122 GLY B O 1
ATOM 2265 N N . ALA B 1 123 ? -15.305 -11.82 1.501 1 97.06 123 ALA B N 1
ATOM 2266 C CA . ALA B 1 123 ? -14.609 -10.578 1.201 1 97.06 123 ALA B CA 1
ATOM 2267 C C . ALA B 1 123 ? -15.508 -9.617 0.423 1 97.06 123 ALA B C 1
ATOM 2269 O O . ALA B 1 123 ? -16.297 -10.047 -0.423 1 97.06 123 ALA B O 1
ATOM 2270 N N . SER B 1 124 ? -15.352 -8.312 0.707 1 95.25 124 SER B N 1
ATOM 2271 C CA . SER B 1 124 ? -16.156 -7.297 0.037 1 95.25 124 SER B CA 1
ATOM 2272 C C . SER B 1 124 ? -15.492 -6.824 -1.251 1 95.25 124 SER B C 1
ATOM 2274 O O . SER B 1 124 ? -16.125 -6.188 -2.09 1 95.25 124 SER B O 1
ATOM 2276 N N . ALA B 1 125 ? -14.211 -7.082 -1.37 1 96.62 125 ALA B N 1
ATOM 2277 C CA . ALA B 1 125 ? -13.438 -6.664 -2.537 1 96.62 125 ALA B CA 1
ATOM 2278 C C . ALA B 1 125 ? -12.172 -7.504 -2.684 1 96.62 125 ALA B C 1
ATOM 2280 O O . ALA B 1 125 ? -11.773 -8.211 -1.754 1 96.62 125 ALA B O 1
ATOM 2281 N N . ILE B 1 126 ? -11.617 -7.457 -3.826 1 98.19 126 ILE B N 1
ATOM 2282 C CA . ILE B 1 126 ? -10.266 -7.941 -4.074 1 98.19 126 ILE B CA 1
ATOM 2283 C C . ILE B 1 126 ? -9.32 -6.758 -4.281 1 98.19 126 ILE B C 1
ATOM 2285 O O . ILE B 1 126 ? -9.656 -5.809 -4.992 1 98.19 126 ILE B O 1
ATOM 2289 N N . GLU B 1 127 ? -8.242 -6.777 -3.604 1 97.81 127 GLU B N 1
ATOM 2290 C CA . GLU B 1 127 ? -7.211 -5.758 -3.77 1 97.81 127 GLU B CA 1
ATOM 2291 C C . GLU B 1 127 ? -5.859 -6.383 -4.094 1 97.81 127 GLU B C 1
ATOM 2293 O O . GLU B 1 127 ? -5.641 -7.57 -3.836 1 97.81 127 GLU B O 1
ATOM 2298 N N . LEU B 1 128 ? -5.008 -5.652 -4.676 1 98.19 128 LEU B N 1
ATOM 2299 C CA . LEU B 1 128 ? -3.613 -6.023 -4.887 1 98.19 128 LEU B CA 1
ATOM 2300 C C . LEU B 1 128 ? -2.744 -4.785 -5.082 1 98.19 128 LEU B C 1
ATOM 2302 O O . LEU B 1 128 ? -3.26 -3.666 -5.156 1 98.19 128 LEU B O 1
ATOM 2306 N N . ASN B 1 129 ? -1.48 -5.004 -5.047 1 97.62 129 ASN B N 1
ATOM 2307 C CA . ASN B 1 129 ? -0.498 -3.963 -5.32 1 97.62 129 ASN B CA 1
ATOM 2308 C C . ASN B 1 129 ? 0.359 -4.309 -6.535 1 97.62 129 ASN B C 1
ATOM 2310 O O . ASN B 1 129 ? 0.811 -5.445 -6.68 1 97.62 129 ASN B O 1
ATOM 2314 N N . VAL B 1 130 ? 0.559 -3.375 -7.41 1 97.06 130 VAL B N 1
ATOM 2315 C CA . VAL B 1 130 ? 1.37 -3.572 -8.609 1 97.06 130 VAL B CA 1
ATOM 2316 C C . VAL B 1 130 ? 2.439 -2.486 -8.688 1 97.06 130 VAL B C 1
ATOM 2318 O O . VAL B 1 130 ? 2.143 -1.301 -8.516 1 97.06 130 VAL B O 1
ATOM 2321 N N . TRP B 1 131 ? 3.598 -2.896 -8.938 1 95.5 131 TRP B N 1
ATOM 2322 C CA . TRP B 1 131 ? 4.664 -1.928 -9.156 1 95.5 131 TRP B CA 1
ATOM 2323 C C . TRP B 1 131 ? 4.465 -1.186 -10.477 1 95.5 131 TRP B C 1
ATOM 2325 O O . TRP B 1 131 ? 4.078 -1.787 -11.477 1 95.5 131 TRP B O 1
ATOM 2335 N N . GLU B 1 132 ? 4.852 0.096 -10.469 1 94.88 132 GLU B N 1
ATOM 2336 C CA . GLU B 1 132 ? 4.547 0.973 -11.594 1 94.88 132 GLU B CA 1
ATOM 2337 C C . GLU B 1 132 ? 5.25 0.505 -12.867 1 94.88 132 GLU B C 1
ATOM 2339 O O . GLU B 1 132 ? 4.73 0.682 -13.969 1 94.88 132 GLU B O 1
ATOM 2344 N N . PHE B 1 133 ? 6.367 -0.089 -12.75 1 93.19 133 PHE B N 1
ATOM 2345 C CA . PHE B 1 133 ? 7.117 -0.525 -13.922 1 93.19 133 PHE B CA 1
ATOM 2346 C C . PHE B 1 133 ? 6.391 -1.656 -14.641 1 93.19 133 PHE B C 1
ATOM 2348 O O . PHE B 1 133 ? 6.645 -1.914 -15.82 1 93.19 133 PHE B O 1
ATOM 2355 N N . ASN B 1 134 ? 5.566 -2.365 -13.977 1 94.56 134 ASN B N 1
ATOM 2356 C CA . ASN B 1 134 ? 4.922 -3.557 -14.516 1 94.56 134 ASN B CA 1
ATOM 2357 C C . ASN B 1 134 ? 3.658 -3.205 -15.297 1 94.56 134 ASN B C 1
ATOM 2359 O O . ASN B 1 134 ? 2.555 -3.592 -14.906 1 94.56 134 ASN B O 1
ATOM 2363 N N . GLN B 1 135 ? 3.828 -2.631 -16.406 1 95.06 135 GLN B N 1
ATOM 2364 C CA . GLN B 1 135 ? 2.727 -2.119 -17.219 1 95.06 135 GLN B CA 1
ATOM 2365 C C . GLN B 1 135 ? 1.854 -3.256 -17.75 1 95.06 135 GLN B C 1
ATOM 2367 O O . GLN B 1 135 ? 0.639 -3.1 -17.891 1 95.06 135 GLN B O 1
ATOM 2372 N N . ASP B 1 136 ? 2.479 -4.359 -17.953 1 93.44 136 ASP B N 1
ATO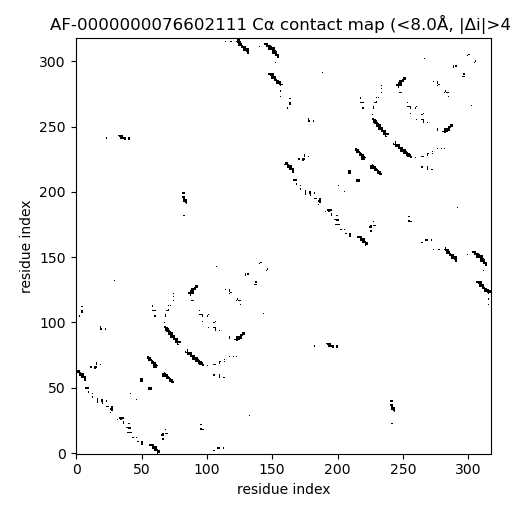M 2373 C CA . ASP B 1 136 ? 1.729 -5.523 -18.422 1 93.44 136 ASP B CA 1
ATOM 2374 C C . ASP B 1 136 ? 0.715 -5.973 -17.375 1 93.44 136 ASP B C 1
ATOM 2376 O O . ASP B 1 136 ? -0.437 -6.266 -17.688 1 93.44 136 ASP B O 1
ATOM 2380 N N . ALA B 1 137 ? 1.181 -6.062 -16.109 1 95.44 137 ALA B N 1
ATOM 2381 C CA . ALA B 1 137 ? 0.28 -6.453 -15.031 1 95.44 137 ALA B CA 1
ATOM 2382 C C . ALA B 1 137 ? -0.838 -5.43 -14.852 1 95.44 137 ALA B C 1
ATOM 2384 O O . ALA B 1 137 ? -2.002 -5.797 -14.672 1 95.44 137 ALA B O 1
ATOM 2385 N N . ILE B 1 138 ? -0.528 -4.16 -14.898 1 96.88 138 ILE B N 1
ATOM 2386 C CA . ILE B 1 138 ? -1.514 -3.094 -14.766 1 96.88 138 ILE B CA 1
ATOM 2387 C C . ILE B 1 138 ? -2.588 -3.24 -15.836 1 96.88 138 ILE B C 1
ATOM 2389 O O . ILE B 1 138 ? -3.783 -3.199 -15.539 1 96.88 138 ILE B O 1
ATOM 2393 N N . ALA B 1 139 ? -2.166 -3.43 -17.094 1 96.38 139 ALA B N 1
ATOM 2394 C CA . ALA B 1 139 ? -3.096 -3.604 -18.203 1 96.38 139 ALA B CA 1
ATOM 2395 C C . ALA B 1 139 ? -3.969 -4.836 -18 1 96.38 139 ALA B C 1
ATOM 2397 O O . ALA B 1 139 ? -5.164 -4.812 -18.297 1 96.38 139 ALA B O 1
ATOM 2398 N N . PHE B 1 140 ? -3.354 -5.867 -17.531 1 96.62 140 PHE B N 1
ATOM 2399 C CA . PHE B 1 140 ? -4.062 -7.113 -17.266 1 96.62 140 PHE B CA 1
ATOM 2400 C C . PHE B 1 140 ? -5.191 -6.887 -16.266 1 96.62 140 PHE B C 1
ATOM 2402 O O . PHE B 1 140 ? -6.34 -7.254 -16.531 1 96.62 140 PH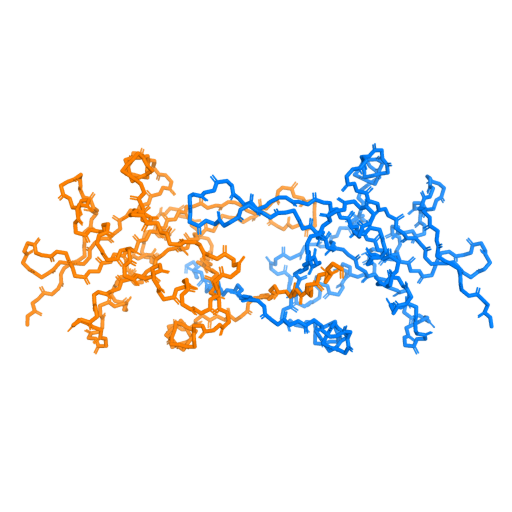E B O 1
ATOM 2409 N N . TYR B 1 141 ? -4.895 -6.266 -15.141 1 97.94 141 TYR B N 1
ATOM 2410 C CA . TYR B 1 141 ? -5.883 -6.082 -14.086 1 97.94 141 TYR B CA 1
ATOM 2411 C C . TYR B 1 141 ? -6.961 -5.09 -14.516 1 97.94 141 TYR B C 1
ATOM 2413 O O . TYR B 1 141 ? -8.125 -5.227 -14.141 1 97.94 141 TYR B O 1
ATOM 2421 N N . ARG B 1 142 ? -6.559 -4.086 -15.289 1 97.69 142 ARG B N 1
ATOM 2422 C CA . ARG B 1 142 ? -7.543 -3.162 -15.844 1 97.69 142 ARG B CA 1
ATOM 2423 C C . ARG B 1 142 ? -8.531 -3.893 -16.734 1 97.69 142 ARG B C 1
ATOM 2425 O O . ARG B 1 142 ? -9.734 -3.619 -16.703 1 97.69 142 ARG B O 1
ATOM 2432 N N . LYS B 1 143 ? -8.031 -4.77 -17.531 1 96.81 143 LYS B N 1
ATOM 2433 C CA . LYS B 1 143 ? -8.883 -5.562 -18.406 1 96.81 143 LYS B CA 1
ATOM 2434 C C . LYS B 1 143 ? -9.875 -6.398 -17.609 1 96.81 143 LYS B C 1
ATOM 2436 O O . LYS B 1 143 ? -10.992 -6.656 -18.078 1 96.81 143 LYS B O 1
ATOM 2441 N N . LEU B 1 144 ? -9.477 -6.793 -16.438 1 97 144 LEU B N 1
ATOM 2442 C CA . LEU B 1 144 ? -10.328 -7.605 -15.578 1 97 144 LEU B CA 1
ATOM 2443 C C . LEU B 1 144 ? -11.359 -6.742 -14.867 1 97 144 LEU B C 1
ATOM 2445 O O . LEU B 1 144 ? -12.188 -7.254 -14.109 1 97 144 LEU B O 1
ATOM 2449 N N . GLY B 1 145 ? -11.273 -5.441 -15.039 1 97.06 145 GLY B N 1
ATOM 2450 C CA . GLY B 1 145 ? -12.258 -4.531 -14.477 1 97.06 145 GLY B CA 1
ATOM 2451 C C . GLY B 1 145 ? -11.805 -3.895 -13.172 1 97.06 145 GLY B C 1
ATOM 2452 O O . GLY B 1 145 ? -12.586 -3.201 -12.516 1 97.06 145 GLY B O 1
ATOM 2453 N N . MET B 1 146 ? -10.531 -4.109 -12.805 1 97.56 146 MET B N 1
ATOM 2454 C CA . MET B 1 146 ? -10.047 -3.482 -11.578 1 97.56 146 MET B CA 1
ATOM 2455 C C . MET B 1 146 ? -9.797 -1.992 -11.789 1 97.56 146 MET B C 1
ATOM 2457 O O . MET B 1 146 ? -9.484 -1.561 -12.898 1 97.56 146 MET B O 1
ATOM 2461 N N . GLU B 1 147 ? -9.93 -1.262 -10.672 1 97 147 GLU B N 1
ATOM 2462 C CA . GLU B 1 147 ? -9.719 0.183 -10.688 1 97 147 GLU B CA 1
ATOM 2463 C C . GLU B 1 147 ? -8.547 0.579 -9.797 1 97 147 GLU B C 1
ATOM 2465 O O . GLU B 1 147 ? -8.164 -0.17 -8.898 1 97 147 GLU B O 1
ATOM 2470 N N . TYR B 1 148 ? -8.031 1.741 -10.094 1 96.31 148 TYR B N 1
ATOM 2471 C CA . TYR B 1 148 ? -6.977 2.289 -9.25 1 96.31 148 TYR B CA 1
ATOM 2472 C C . TYR B 1 148 ? -7.547 2.828 -7.945 1 96.31 148 TYR B C 1
ATOM 2474 O O . TYR B 1 148 ? -8.547 3.545 -7.945 1 96.31 148 TYR B O 1
ATOM 2482 N N . ALA B 1 149 ? -6.926 2.416 -6.867 1 95.44 149 ALA B N 1
ATOM 2483 C CA . ALA B 1 149 ? -7.371 2.91 -5.566 1 95.44 149 ALA B CA 1
ATOM 2484 C C . ALA B 1 149 ? -6.445 4.008 -5.051 1 95.44 149 ALA B C 1
ATOM 2486 O O . ALA B 1 149 ? -6.895 5.109 -4.727 1 95.44 149 ALA B O 1
ATOM 2487 N N . SER B 1 150 ? -5.227 3.725 -4.984 1 96.81 150 SER B N 1
ATOM 2488 C CA . SER B 1 150 ? -4.219 4.648 -4.48 1 96.81 150 SER B CA 1
ATOM 2489 C C . SER B 1 150 ? -2.842 4.336 -5.059 1 96.81 150 SER B C 1
ATOM 2491 O O . SER B 1 150 ? -2.668 3.33 -5.75 1 96.81 150 SER B O 1
ATOM 2493 N N . ARG B 1 151 ? -1.943 5.266 -4.859 1 97.12 151 ARG B N 1
ATOM 2494 C CA . ARG B 1 151 ? -0.584 5.023 -5.332 1 97.12 151 ARG B CA 1
ATOM 2495 C C . ARG B 1 151 ? 0.442 5.402 -4.27 1 97.12 151 ARG B C 1
ATOM 2497 O O . ARG B 1 151 ? 0.26 6.379 -3.543 1 97.12 151 ARG B O 1
ATOM 2504 N N . LYS B 1 152 ? 1.442 4.613 -4.234 1 97.75 152 LYS B N 1
ATOM 2505 C CA . LYS B 1 152 ? 2.621 4.91 -3.43 1 97.75 152 LYS B CA 1
ATOM 2506 C C . LYS B 1 152 ? 3.6 5.797 -4.191 1 97.75 152 LYS B C 1
ATOM 2508 O O . LYS B 1 152 ? 3.891 5.547 -5.363 1 97.75 152 LYS B O 1
ATOM 2513 N N . MET B 1 153 ? 4.086 6.844 -3.553 1 98.12 153 MET B N 1
ATOM 2514 C CA . MET B 1 153 ? 5.094 7.738 -4.113 1 98.12 153 MET B CA 1
ATOM 2515 C C . MET B 1 153 ? 6.344 7.766 -3.242 1 98.12 153 MET B C 1
ATOM 2517 O O . MET B 1 153 ? 6.285 7.453 -2.053 1 98.12 153 MET B O 1
ATOM 2521 N N . TYR B 1 154 ? 7.465 8.078 -3.906 1 97.06 154 TYR B N 1
ATOM 2522 C CA . TYR B 1 154 ? 8.703 8.055 -3.139 1 97.06 154 TYR B CA 1
ATOM 2523 C C . TYR B 1 154 ? 9.719 9.039 -3.709 1 97.06 154 TYR B C 1
ATOM 2525 O O . TYR B 1 154 ? 9.609 9.453 -4.863 1 97.06 154 TYR B O 1
ATOM 2533 N N . ILE B 1 155 ? 10.656 9.469 -2.906 1 97.19 155 ILE B N 1
ATOM 2534 C CA . ILE B 1 155 ? 11.828 10.258 -3.295 1 97.19 155 ILE B CA 1
ATOM 2535 C C . ILE B 1 155 ? 13.047 9.797 -2.5 1 97.19 155 ILE B C 1
ATOM 2537 O O . ILE B 1 155 ? 13 9.734 -1.269 1 97.19 155 ILE B O 1
ATOM 2541 N N . PRO B 1 156 ? 14.047 9.336 -3.195 1 95.25 156 PRO B N 1
ATOM 2542 C CA . PRO B 1 156 ? 15.266 8.953 -2.48 1 95.25 156 PRO B CA 1
ATOM 2543 C C . PRO B 1 156 ? 15.938 10.133 -1.775 1 95.25 156 PRO B C 1
ATOM 2545 O O . PRO B 1 156 ? 15.844 11.273 -2.244 1 95.25 156 PRO B O 1
ATOM 2548 N N . LEU B 1 157 ? 16.406 9.867 -0.57 1 93.81 157 LEU B N 1
ATOM 2549 C CA . LEU B 1 157 ? 17.141 10.883 0.173 1 93.81 157 LEU B CA 1
ATOM 2550 C C . LEU B 1 157 ? 18.641 10.719 -0.029 1 93.81 157 LEU B C 1
ATOM 2552 O O . LEU B 1 157 ? 19.188 9.648 0.214 1 93.81 157 LEU B O 1
ATOM 2556 N N . ALA B 1 158 ? 19.141 11.039 -1.228 1 72.38 158 ALA B N 1
ATOM 2557 C CA . ALA B 1 158 ? 20.562 10.961 -1.55 1 72.38 158 ALA B CA 1
ATOM 2558 C C . ALA B 1 158 ? 21.422 11.125 -0.297 1 72.38 158 ALA B C 1
ATOM 2560 O O . ALA B 1 158 ? 21.031 11.812 0.645 1 72.38 158 ALA B O 1
ATOM 2561 N N . ASP B 1 159 ? 22.562 10.344 -0.067 1 57.19 159 ASP B N 1
ATOM 2562 C CA . ASP B 1 159 ? 23.672 10.633 0.834 1 57.19 159 ASP B CA 1
ATOM 2563 C C . ASP B 1 159 ? 24.172 12.062 0.634 1 57.19 159 ASP B C 1
ATOM 2565 O O . ASP B 1 159 ? 24.062 12.617 -0.458 1 57.19 159 ASP B O 1
#

InterPro domains:
  IPR000182 GNAT domain [PF00583] (40-146)
  IPR000182 GNAT domain [PS51186] (3-159)
  IPR016181 Acyl-CoA N-acyltransferase [SSF55729] (1-153)
  IPR051556 N-terminal and lysine N-acetyltransferase [PTHR42919] (7-150)

Secondary structure (DSSP, 8-state):
--EEEEE--GGGHHHHHHHHHHHHHHHHHH-TTTB---S-SS-HHHHHHHHH-TTEEEEEEEETTEEEEEEEEEEEE----TTB---EEEEEEEEEE-GGGTTSSHHHHHHHHHHHHHHHTT-SEEEEEEETT-HHHHHHHHHTT-EEEEEEEEEE---/--EEEEE--GGGHHHHHHHHHHHHHHHHHH-TTTB---S-SS-HHHHHHHHH-TTEEEEEEEETTEEEEEEEEEEEE----TTB---EEEEEEEEEE-GGGTTSSHHHHHHHHHHHHHHHTT-SEEEEEEETT-HHHHHHHHHTT-EEEEEEEEEE---